Protein AF-A0A2D4M9D7-F1 (afdb_monomer)

Structure (mmCIF, N/CA/C/O backbone):
data_AF-A0A2D4M9D7-F1
#
_entry.id   AF-A0A2D4M9D7-F1
#
loop_
_atom_site.group_PDB
_atom_site.id
_atom_site.type_symbol
_atom_site.label_atom_id
_atom_site.label_alt_id
_atom_site.label_comp_id
_atom_site.label_asym_id
_atom_site.label_entity_id
_atom_site.label_seq_id
_atom_site.pdbx_PDB_ins_code
_atom_site.Cartn_x
_atom_site.Cartn_y
_atom_site.Cartn_z
_atom_site.occupancy
_atom_site.B_iso_or_equiv
_atom_site.auth_seq_id
_atom_site.auth_comp_id
_atom_site.auth_asym_id
_atom_site.auth_atom_id
_atom_site.pdbx_PDB_model_num
ATOM 1 N N . GLY A 1 1 ? -1.434 16.945 29.731 1.00 36.78 1 GLY A N 1
ATOM 2 C CA . GLY A 1 1 ? -0.431 17.843 29.135 1.00 36.78 1 GLY A CA 1
ATOM 3 C C . GLY A 1 1 ? -0.738 17.999 27.665 1.00 36.78 1 GLY A C 1
ATOM 4 O O . GLY A 1 1 ? -0.882 16.993 26.986 1.00 36.78 1 GLY A O 1
ATOM 5 N N . THR A 1 2 ? -0.908 19.232 27.202 1.00 48.12 2 THR A N 1
ATOM 6 C CA . THR A 1 2 ? -1.193 19.612 25.810 1.00 48.12 2 THR A CA 1
ATOM 7 C C . THR A 1 2 ? 0.084 19.560 24.967 1.00 48.12 2 THR A C 1
ATOM 9 O O . THR A 1 2 ? 0.636 20.590 24.594 1.00 48.12 2 THR A O 1
ATOM 12 N N . GLY A 1 3 ? 0.598 18.355 24.726 1.00 50.88 3 GLY A N 1
ATOM 13 C CA . GLY A 1 3 ? 1.617 18.118 23.703 1.00 50.88 3 GLY A CA 1
ATOM 14 C C . GLY A 1 3 ? 0.953 17.737 22.381 1.00 50.88 3 GLY A C 1
ATOM 15 O O . GLY A 1 3 ? -0.087 17.077 22.392 1.00 50.88 3 GLY A O 1
ATOM 16 N N . LEU A 1 4 ? 1.545 18.135 21.252 1.00 64.94 4 LEU A N 1
ATOM 17 C CA . LEU A 1 4 ? 1.171 17.603 19.939 1.00 64.94 4 LEU A CA 1
ATOM 18 C C . LEU A 1 4 ? 1.287 16.073 19.989 1.00 64.94 4 LEU A C 1
ATOM 20 O O . LEU A 1 4 ? 2.340 15.536 20.335 1.00 64.94 4 LEU A O 1
ATOM 24 N N . ALA A 1 5 ? 0.188 15.374 19.707 1.00 74.88 5 ALA A N 1
ATOM 25 C CA . ALA A 1 5 ? 0.172 13.919 19.714 1.00 74.88 5 ALA A CA 1
ATOM 26 C C . ALA A 1 5 ? 1.154 13.388 18.656 1.00 74.88 5 ALA A C 1
ATOM 28 O O . ALA A 1 5 ? 1.069 13.751 17.484 1.00 74.88 5 ALA A O 1
ATOM 29 N N . VAL A 1 6 ? 2.093 12.536 19.073 1.00 81.00 6 VAL A N 1
ATOM 30 C CA . VAL A 1 6 ? 3.033 11.874 18.160 1.00 81.00 6 VAL A CA 1
ATOM 31 C C . VAL A 1 6 ? 2.320 10.703 17.491 1.00 81.00 6 VAL A C 1
ATOM 33 O O . VAL A 1 6 ? 1.815 9.809 18.171 1.00 81.00 6 VAL A O 1
ATOM 36 N N . GLU A 1 7 ? 2.290 10.694 16.159 1.00 86.69 7 GLU A N 1
ATOM 37 C CA . GLU A 1 7 ? 1.795 9.556 15.385 1.00 86.69 7 GLU A CA 1
ATOM 38 C C . GLU A 1 7 ? 2.893 8.487 15.276 1.00 86.69 7 GLU A C 1
ATOM 40 O O . GLU A 1 7 ? 4.008 8.758 14.819 1.00 86.69 7 GLU A O 1
ATOM 45 N N . TRP A 1 8 ? 2.575 7.265 15.703 1.00 86.25 8 TRP A N 1
ATOM 46 C CA . TRP A 1 8 ? 3.504 6.137 15.749 1.00 86.25 8 TRP A CA 1
ATOM 47 C C . TRP A 1 8 ? 3.189 5.119 14.657 1.00 86.25 8 TRP A C 1
ATOM 49 O O . TRP A 1 8 ? 2.051 4.671 14.526 1.00 86.25 8 TRP A O 1
ATOM 59 N N . ILE A 1 9 ? 4.211 4.706 13.909 1.00 88.12 9 ILE A N 1
ATOM 60 C CA . ILE A 1 9 ? 4.095 3.726 12.824 1.00 88.12 9 ILE A CA 1
ATOM 61 C C . ILE A 1 9 ? 4.918 2.482 13.186 1.00 88.12 9 ILE A C 1
ATOM 63 O O . ILE A 1 9 ? 6.080 2.629 13.569 1.00 88.12 9 ILE A O 1
ATOM 67 N N . PRO A 1 10 ? 4.379 1.254 13.059 1.00 89.56 10 PRO A N 1
ATOM 68 C CA . PRO A 1 10 ? 5.155 0.035 13.283 1.00 89.56 10 PRO A CA 1
ATOM 69 C C . PRO A 1 10 ? 6.400 -0.024 12.388 1.00 89.56 10 PRO A C 1
ATOM 71 O O . PRO A 1 10 ? 6.313 0.191 11.178 1.00 89.56 10 PRO A O 1
ATOM 74 N N . LYS A 1 11 ? 7.560 -0.344 12.969 1.00 88.56 11 LYS A N 1
ATOM 75 C CA . LYS A 1 11 ? 8.838 -0.457 12.256 1.00 88.56 11 LYS A CA 1
ATOM 76 C C . LYS A 1 11 ? 9.277 -1.918 12.197 1.00 88.56 11 LYS A C 1
ATOM 78 O O . LYS A 1 11 ? 9.510 -2.524 13.237 1.00 88.56 11 LYS A O 1
ATOM 83 N N . PHE A 1 12 ? 9.465 -2.454 10.989 1.00 86.88 12 PHE A N 1
ATOM 84 C CA . PHE A 1 12 ? 10.048 -3.788 10.782 1.00 86.88 12 PHE A CA 1
ATOM 85 C C . PHE A 1 12 ? 11.377 -3.732 10.018 1.00 86.88 12 PHE A C 1
ATOM 87 O O . PHE A 1 12 ? 12.285 -4.511 10.310 1.00 86.88 12 PHE A O 1
ATOM 94 N N . ALA A 1 13 ? 11.526 -2.792 9.081 1.00 84.94 13 ALA A N 1
ATOM 95 C CA . ALA A 1 13 ? 12.790 -2.515 8.398 1.00 84.94 13 ALA A CA 1
ATOM 96 C C . ALA A 1 13 ? 13.936 -2.202 9.384 1.00 84.94 13 ALA A C 1
ATOM 98 O O . ALA A 1 13 ? 13.795 -1.356 10.279 1.00 84.94 13 ALA A O 1
ATOM 99 N N . GLY A 1 14 ? 15.070 -2.889 9.212 1.00 82.75 14 GLY A N 1
ATOM 100 C CA . GLY A 1 14 ? 16.234 -2.804 10.099 1.00 82.75 14 GLY A CA 1
ATOM 101 C C . GLY A 1 14 ? 16.078 -3.457 11.483 1.00 82.75 14 GLY A C 1
ATOM 102 O O . GLY A 1 14 ? 17.024 -3.421 12.266 1.00 82.75 14 GLY A O 1
ATOM 103 N N . VAL A 1 15 ? 14.928 -4.063 11.815 1.00 87.31 15 VAL A N 1
ATOM 104 C CA . VAL A 1 15 ? 14.733 -4.751 13.104 1.00 87.31 15 VAL A CA 1
ATOM 105 C C . VAL A 1 15 ? 15.336 -6.154 13.053 1.00 87.31 15 VAL A C 1
ATOM 107 O O . VAL A 1 15 ? 15.044 -6.952 12.154 1.00 87.31 15 VAL A O 1
ATOM 110 N N . SER A 1 16 ? 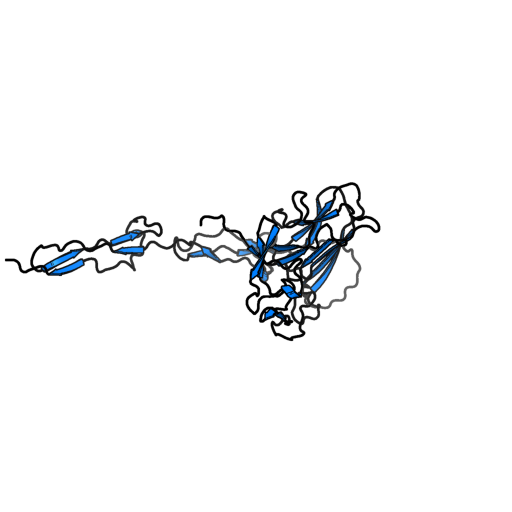16.174 -6.471 14.044 1.00 85.94 16 SER A N 1
ATOM 111 C CA . SER A 1 16 ? 16.824 -7.777 14.142 1.00 85.94 16 SER A CA 1
ATOM 112 C C . SER A 1 16 ? 15.776 -8.902 14.231 1.00 85.94 16 SER A C 1
ATOM 114 O O . SER A 1 16 ? 14.730 -8.719 14.858 1.00 85.94 16 SER A O 1
ATOM 116 N N . PRO A 1 17 ? 16.023 -10.100 13.665 1.00 85.19 17 PRO A N 1
ATOM 117 C CA . PRO A 1 17 ? 15.078 -11.216 13.750 1.00 85.19 17 PRO A CA 1
ATOM 118 C C . PRO A 1 17 ? 14.646 -11.585 15.177 1.00 85.19 17 PRO A C 1
ATOM 120 O O . PRO A 1 17 ? 13.510 -12.014 15.365 1.00 85.19 17 PRO A O 1
ATOM 123 N N . LYS A 1 18 ? 15.526 -11.392 16.170 1.00 86.62 18 LYS A N 1
ATOM 124 C CA . LYS A 1 18 ? 15.256 -11.677 17.589 1.00 86.62 18 LYS A CA 1
ATOM 125 C C . LYS A 1 18 ? 14.312 -10.654 18.227 1.00 86.62 18 LYS A C 1
ATOM 127 O O . LYS A 1 18 ? 13.632 -10.977 19.192 1.00 86.62 18 LYS A O 1
ATOM 132 N N . ASP A 1 19 ? 14.246 -9.447 17.671 1.00 92.00 19 ASP A N 1
ATOM 133 C CA . ASP A 1 19 ? 13.465 -8.327 18.204 1.00 92.00 19 ASP A CA 1
ATOM 134 C C . ASP A 1 19 ? 12.131 -8.113 17.476 1.00 92.00 19 ASP A C 1
ATOM 136 O O . ASP A 1 19 ? 11.371 -7.222 17.840 1.00 92.00 19 ASP A O 1
ATOM 140 N N . ARG A 1 20 ? 11.802 -8.938 16.472 1.00 90.94 20 ARG A N 1
ATOM 141 C CA . ARG A 1 20 ? 10.597 -8.784 15.627 1.00 90.94 20 ARG A CA 1
ATOM 142 C C . ARG A 1 20 ? 9.265 -8.829 16.369 1.00 90.94 20 ARG A C 1
ATOM 144 O O . ARG A 1 20 ? 8.261 -8.391 15.824 1.00 90.94 20 ARG A O 1
ATOM 151 N N . CYS A 1 21 ? 9.253 -9.376 17.580 1.00 95.25 21 CYS A N 1
ATOM 152 C CA . CYS A 1 21 ? 8.067 -9.437 18.425 1.00 95.25 21 CYS A CA 1
ATOM 153 C C . CYS A 1 21 ? 8.082 -8.421 19.568 1.00 95.25 21 CYS A C 1
ATOM 155 O O . CYS A 1 21 ? 7.230 -8.499 20.448 1.00 95.25 21 CYS A O 1
ATOM 157 N N . LYS A 1 22 ? 9.006 -7.454 19.545 1.00 95.31 22 LYS A N 1
ATOM 158 C CA . LYS A 1 22 ? 8.938 -6.229 20.350 1.00 95.31 22 LYS A CA 1
ATOM 159 C C . LYS A 1 22 ? 8.095 -5.185 19.618 1.00 95.31 22 LYS A C 1
ATOM 161 O O . LYS A 1 22 ? 8.037 -5.180 18.390 1.00 95.31 22 LYS A O 1
ATOM 166 N N . LEU A 1 23 ? 7.471 -4.270 20.357 1.00 93.81 23 LEU A N 1
ATOM 167 C CA . LEU A 1 23 ? 6.742 -3.156 19.749 1.00 93.81 23 LEU A CA 1
ATOM 168 C C . LEU A 1 23 ? 7.720 -2.025 19.417 1.00 93.81 23 LEU A C 1
ATOM 170 O O . LEU A 1 23 ? 7.930 -1.117 20.222 1.00 93.81 23 LEU A O 1
ATOM 174 N N . VAL A 1 24 ? 8.351 -2.115 18.246 1.00 93.00 24 VAL A N 1
ATOM 175 C CA . VAL A 1 24 ? 9.241 -1.073 17.722 1.00 93.00 24 VAL A CA 1
ATOM 176 C C . VAL A 1 24 ? 8.425 -0.115 16.860 1.00 93.00 24 VAL A C 1
ATOM 178 O O . VAL A 1 24 ? 7.864 -0.517 15.840 1.00 93.00 24 VAL A O 1
ATOM 181 N N . CYS A 1 25 ? 8.364 1.153 17.254 1.00 90.56 25 CYS A N 1
ATOM 182 C CA . CYS A 1 25 ? 7.579 2.171 16.563 1.00 90.56 25 CYS A CA 1
ATOM 183 C C . CYS A 1 25 ? 8.462 3.332 16.109 1.00 90.56 25 CYS A C 1
ATOM 185 O O . CYS A 1 25 ? 9.312 3.807 16.859 1.00 90.56 25 CYS A O 1
ATOM 187 N N . LEU A 1 26 ? 8.235 3.796 14.885 1.00 88.75 26 LEU A N 1
ATOM 188 C CA . LEU A 1 26 ? 8.805 5.006 14.306 1.00 88.75 26 LEU A CA 1
ATOM 189 C C . LEU A 1 26 ? 7.885 6.194 14.608 1.00 88.75 26 LEU A C 1
ATOM 191 O O . LEU A 1 26 ? 6.680 6.110 14.366 1.00 88.75 26 LEU A O 1
ATOM 195 N N . ALA A 1 27 ? 8.443 7.297 15.097 1.00 84.06 27 ALA A N 1
ATOM 196 C CA . ALA A 1 27 ? 7.732 8.564 15.209 1.00 84.06 27 ALA A CA 1
ATOM 197 C C . ALA A 1 27 ? 7.652 9.222 13.822 1.00 84.06 27 ALA A C 1
ATOM 199 O O . ALA A 1 27 ? 8.672 9.527 13.189 1.00 84.06 27 ALA A O 1
ATOM 200 N N . LYS A 1 28 ? 6.429 9.410 13.320 1.00 80.12 28 LYS A N 1
ATOM 201 C CA . LYS A 1 28 ? 6.187 9.973 11.988 1.00 80.12 28 LYS A CA 1
ATOM 202 C C . LYS A 1 28 ? 6.773 11.384 11.892 1.00 80.12 28 LYS A C 1
ATOM 204 O O . LYS A 1 28 ? 6.562 12.210 12.772 1.00 80.12 28 LYS A O 1
ATOM 209 N N . GLY A 1 29 ? 7.518 11.648 10.820 1.00 71.12 29 GLY A N 1
ATOM 210 C CA . GLY A 1 29 ? 8.104 12.962 10.537 1.00 71.12 29 GLY A CA 1
ATOM 211 C C . GLY A 1 29 ? 9.434 13.272 11.235 1.00 71.12 29 GLY A C 1
ATOM 212 O O . GLY A 1 29 ? 10.075 14.241 10.852 1.00 71.12 29 GLY A O 1
ATOM 213 N N . THR A 1 30 ? 9.891 12.465 12.202 1.00 75.00 30 THR A N 1
ATOM 214 C CA . THR A 1 30 ? 11.173 12.710 12.902 1.00 75.00 30 THR A CA 1
ATOM 215 C C . THR A 1 30 ? 12.241 11.655 12.621 1.00 75.00 30 THR A C 1
ATOM 217 O O . THR A 1 30 ? 13.423 11.902 12.834 1.00 75.00 30 THR A O 1
ATOM 220 N N . GLY A 1 31 ? 11.845 10.464 12.157 1.00 68.69 31 GLY A N 1
ATOM 221 C CA . GLY A 1 31 ? 12.769 9.364 11.860 1.00 68.69 31 GLY A CA 1
ATOM 222 C C . GLY A 1 31 ? 13.293 8.618 13.096 1.00 68.69 31 GLY A C 1
ATOM 223 O O . GLY A 1 31 ? 13.905 7.558 12.949 1.00 68.69 31 GLY A O 1
ATOM 224 N N . TYR A 1 32 ? 13.015 9.107 14.309 1.00 78.25 32 TYR A N 1
ATOM 225 C CA . TYR A 1 32 ? 13.347 8.405 15.548 1.00 78.25 32 TYR A CA 1
ATOM 226 C C . TYR A 1 32 ? 12.462 7.176 15.738 1.00 78.25 32 TYR A C 1
ATOM 228 O O . TYR A 1 32 ? 11.264 7.201 15.451 1.00 78.25 32 TYR A O 1
ATOM 236 N N . PHE A 1 33 ? 13.042 6.104 16.275 1.00 86.56 33 PHE A N 1
ATOM 237 C CA . PHE A 1 33 ? 12.301 4.908 16.654 1.00 86.56 33 PHE A CA 1
ATOM 238 C C . PHE A 1 33 ? 12.511 4.576 18.126 1.00 86.56 33 PHE A C 1
ATOM 240 O O . PHE A 1 33 ? 13.575 4.825 18.690 1.00 86.56 33 PHE A O 1
ATOM 247 N N . PHE A 1 34 ? 11.490 3.981 18.731 1.00 88.25 34 PHE A N 1
ATOM 248 C CA . PHE A 1 34 ? 11.482 3.587 20.131 1.00 88.25 34 PHE A CA 1
ATOM 249 C C . PHE A 1 34 ? 10.926 2.177 20.276 1.00 88.25 34 PHE A C 1
ATOM 251 O O . PHE A 1 34 ? 10.043 1.754 19.527 1.00 88.25 34 PHE A O 1
ATOM 258 N N . VAL A 1 35 ? 11.433 1.451 21.269 1.00 92.06 35 VAL A N 1
ATOM 259 C CA . VAL A 1 35 ? 10.827 0.198 21.720 1.00 92.06 35 VAL A CA 1
ATOM 260 C C . VAL A 1 35 ? 9.810 0.557 22.794 1.00 92.06 35 VAL A C 1
ATOM 262 O O . VAL A 1 35 ? 10.180 0.839 23.929 1.00 92.06 35 VAL A O 1
ATOM 265 N N . LEU A 1 36 ? 8.532 0.589 22.427 1.00 91.44 36 LEU A N 1
ATOM 266 C CA . LEU A 1 36 ? 7.458 1.000 23.334 1.00 91.44 36 LEU A CA 1
ATOM 267 C C . LEU A 1 36 ? 7.025 -0.128 24.273 1.00 91.44 36 LEU A C 1
ATOM 269 O O . LEU A 1 36 ? 6.557 0.136 25.375 1.00 91.44 36 LEU A O 1
ATOM 273 N N . GLN A 1 37 ? 7.158 -1.383 23.835 1.00 93.44 37 GLN A N 1
ATOM 274 C CA . GLN A 1 37 ? 6.848 -2.569 24.635 1.00 93.44 37 GLN A CA 1
ATOM 275 C C . GLN A 1 37 ? 7.843 -3.703 24.343 1.00 93.44 37 GLN A C 1
ATOM 277 O O . GLN A 1 37 ? 8.242 -3.889 23.187 1.00 93.44 37 GLN A O 1
ATOM 282 N N . PRO A 1 38 ? 8.202 -4.516 25.356 1.00 93.56 38 PRO A N 1
ATOM 283 C CA . PRO A 1 38 ? 9.105 -5.654 25.190 1.00 93.56 38 PRO A CA 1
ATOM 284 C C . PRO A 1 38 ? 8.462 -6.823 24.434 1.00 93.56 38 PRO A C 1
ATOM 286 O O . PRO A 1 38 ? 9.175 -7.708 23.971 1.00 93.56 38 PRO A O 1
ATOM 289 N N . LYS A 1 39 ? 7.130 -6.843 24.308 1.00 94.31 39 LYS A N 1
ATOM 290 C CA . LYS A 1 39 ? 6.393 -7.815 23.501 1.00 94.31 39 LYS A CA 1
ATOM 291 C C . LYS A 1 39 ? 5.135 -7.197 22.898 1.00 94.31 39 LYS A C 1
ATOM 293 O O . LYS A 1 39 ? 4.465 -6.401 23.552 1.00 94.31 39 LYS A O 1
ATOM 298 N N . VAL A 1 40 ? 4.818 -7.573 21.666 1.00 95.25 40 VAL A N 1
ATOM 299 C CA . VAL A 1 40 ? 3.509 -7.322 21.047 1.00 95.25 40 VAL A CA 1
ATOM 300 C C . VAL A 1 40 ? 2.482 -8.347 21.531 1.00 95.25 40 VAL A C 1
ATOM 302 O O . VAL A 1 40 ? 2.842 -9.364 22.125 1.00 95.25 40 VAL A O 1
ATOM 305 N N . VAL A 1 41 ? 1.200 -8.081 21.275 1.00 95.94 41 VAL A N 1
ATOM 306 C CA . VAL A 1 41 ? 0.122 -9.034 21.568 1.00 95.94 41 VAL A CA 1
ATOM 307 C C . VAL A 1 41 ? 0.260 -10.296 20.716 1.00 95.94 41 VAL A C 1
ATOM 309 O O . VAL A 1 41 ? 0.676 -10.232 19.552 1.00 95.94 41 VAL A O 1
ATOM 312 N N . ASP A 1 42 ? -0.100 -11.439 21.296 1.00 94.19 42 ASP A N 1
ATOM 313 C CA . ASP A 1 42 ? -0.022 -12.725 20.610 1.00 94.19 42 ASP A CA 1
ATOM 314 C C . ASP A 1 42 ? -0.910 -12.734 19.354 1.00 94.19 42 ASP A C 1
ATOM 316 O O . ASP A 1 42 ? -2.011 -12.181 19.334 1.00 94.19 42 ASP A O 1
ATOM 320 N N . GLY A 1 43 ? -0.401 -13.331 18.276 1.00 90.50 43 GLY A N 1
ATOM 321 C CA . GLY A 1 43 ? -1.036 -13.334 16.955 1.00 90.50 43 GLY A CA 1
ATOM 322 C C . GLY A 1 43 ? -0.620 -12.180 16.034 1.00 90.50 43 GLY A C 1
ATOM 323 O O . GLY A 1 43 ? -0.916 -12.230 14.840 1.00 90.50 43 GLY A O 1
ATOM 324 N N . THR A 1 44 ? 0.111 -11.174 16.529 1.00 92.50 44 THR A N 1
ATOM 325 C CA . THR A 1 44 ? 0.682 -10.109 15.679 1.00 92.50 44 THR A CA 1
ATOM 326 C C . THR A 1 44 ? 1.679 -10.699 14.678 1.00 92.50 44 THR A C 1
ATOM 328 O O . THR A 1 44 ? 2.515 -11.513 15.059 1.00 92.50 44 THR A O 1
ATOM 331 N N . LEU A 1 45 ? 1.638 -10.294 13.405 1.00 89.06 45 LEU A N 1
ATOM 332 C CA . LEU A 1 45 ? 2.608 -10.755 12.402 1.00 89.06 45 LEU A CA 1
ATOM 333 C C . LEU A 1 45 ? 4.024 -10.259 12.731 1.00 89.06 45 LEU A C 1
ATOM 335 O O . LEU A 1 45 ? 4.217 -9.085 13.035 1.00 89.06 45 LEU A O 1
ATOM 339 N N . CYS A 1 46 ? 5.031 -11.123 12.584 1.00 89.44 46 CYS A N 1
ATOM 340 C CA . CYS A 1 46 ? 6.426 -10.739 12.840 1.00 89.44 46 CYS A CA 1
ATOM 341 C C . CYS A 1 46 ? 7.008 -9.780 11.790 1.00 89.44 46 CYS A C 1
ATOM 343 O O . CYS A 1 46 ? 8.073 -9.202 11.991 1.00 89.44 46 CYS A O 1
ATOM 345 N N . SER A 1 47 ? 6.402 -9.735 10.605 1.00 84.12 47 SER A N 1
ATOM 346 C CA . SER A 1 47 ? 6.785 -8.864 9.498 1.00 84.12 47 SER A CA 1
ATOM 347 C C . SER A 1 47 ? 5.601 -8.744 8.532 1.00 84.12 47 SER A C 1
ATOM 349 O O . SER A 1 47 ? 4.877 -9.730 8.376 1.00 84.12 47 SER A O 1
ATOM 351 N N . PRO A 1 48 ? 5.416 -7.608 7.837 1.00 80.38 48 PRO A N 1
ATOM 352 C CA . PRO A 1 48 ? 4.317 -7.395 6.892 1.00 80.38 48 PRO A CA 1
ATOM 353 C C . PRO A 1 48 ? 4.227 -8.415 5.748 1.00 80.38 48 PRO A C 1
ATOM 355 O O . PRO A 1 48 ? 3.161 -8.622 5.177 1.00 80.38 48 PRO A O 1
ATOM 358 N N . ASP A 1 49 ? 5.352 -9.033 5.396 1.00 75.06 49 ASP A N 1
ATOM 359 C CA . ASP A 1 49 ? 5.509 -10.009 4.316 1.00 75.06 49 ASP A CA 1
ATOM 360 C C . ASP A 1 49 ? 5.620 -11.462 4.801 1.00 75.06 49 ASP A C 1
ATOM 362 O O . ASP A 1 49 ? 5.772 -12.376 3.989 1.00 75.06 49 ASP A O 1
ATOM 366 N N . SER A 1 50 ? 5.550 -11.696 6.112 1.00 81.88 50 SER A N 1
ATOM 367 C CA . SER A 1 50 ? 5.638 -13.032 6.698 1.00 81.88 50 SER A CA 1
ATOM 368 C C . SER A 1 50 ? 4.273 -13.515 7.167 1.00 81.88 50 SER A C 1
ATOM 370 O O . SER A 1 50 ? 3.445 -12.737 7.624 1.00 81.88 50 SER A O 1
ATOM 372 N N . THR A 1 51 ? 4.062 -14.826 7.114 1.00 85.31 51 THR A N 1
ATOM 373 C CA . THR A 1 51 ? 2.933 -15.495 7.771 1.00 85.31 51 THR A CA 1
ATOM 374 C C . THR A 1 51 ? 3.235 -15.845 9.226 1.00 85.31 51 THR A C 1
ATOM 376 O O . THR A 1 51 ? 2.334 -16.252 9.949 1.00 85.31 51 THR A O 1
ATOM 379 N N . SER A 1 52 ? 4.489 -15.706 9.667 1.00 88.31 52 SER A N 1
ATOM 380 C CA . SER A 1 52 ? 4.881 -15.938 11.058 1.00 88.31 52 SER A CA 1
ATOM 381 C C . SER A 1 52 ? 4.220 -14.942 12.005 1.00 88.31 52 SER A C 1
ATOM 383 O O . SER A 1 52 ? 4.127 -13.751 11.695 1.00 88.31 52 SER A O 1
ATOM 385 N N . ILE A 1 53 ? 3.850 -15.426 13.185 1.00 93.00 53 ILE A N 1
ATOM 386 C CA . ILE A 1 53 ? 3.170 -14.659 14.228 1.00 93.00 53 ILE A CA 1
ATOM 387 C C . ILE A 1 53 ? 3.978 -14.645 15.521 1.00 93.00 53 ILE A C 1
ATOM 389 O O . ILE A 1 53 ? 4.754 -15.557 15.803 1.00 93.00 53 ILE A O 1
ATOM 393 N N . CYS A 1 54 ? 3.77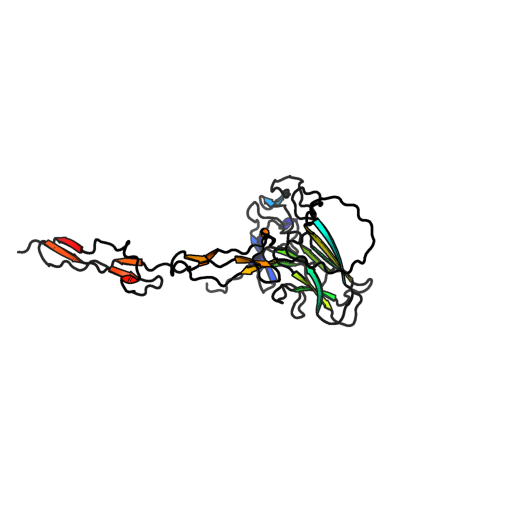4 -13.612 16.319 1.00 94.06 54 CYS A N 1
ATOM 394 C CA . CYS A 1 54 ? 4.340 -13.483 17.644 1.00 94.06 54 CYS A CA 1
ATOM 395 C C . CYS A 1 54 ? 3.511 -14.272 18.655 1.00 94.06 54 CYS A C 1
ATOM 397 O O . CYS A 1 54 ? 2.293 -14.121 18.705 1.00 94.06 54 CYS A O 1
ATOM 399 N N . VAL A 1 55 ? 4.180 -15.105 19.448 1.00 94.94 55 VAL A N 1
ATOM 400 C CA . VAL A 1 55 ? 3.606 -15.847 20.575 1.00 94.94 55 VAL A CA 1
ATOM 401 C C . VAL A 1 55 ? 4.579 -15.716 21.737 1.00 94.94 55 VAL A C 1
ATOM 403 O O . VAL A 1 55 ? 5.747 -16.083 21.609 1.00 94.94 55 VAL A O 1
ATOM 406 N N . GLN A 1 56 ? 4.133 -15.127 22.845 1.00 93.50 56 GLN A N 1
ATOM 407 C CA . GLN A 1 56 ? 4.956 -14.875 24.033 1.00 93.50 56 GLN A CA 1
ATOM 408 C C . GLN A 1 56 ? 6.271 -14.129 23.727 1.00 93.50 56 GLN A C 1
ATOM 410 O O . GLN A 1 56 ? 7.314 -14.391 24.322 1.00 93.50 56 GLN A O 1
ATOM 415 N N . GLY A 1 57 ? 6.235 -13.183 22.783 1.00 91.81 57 GLY A N 1
ATOM 416 C CA . GLY A 1 57 ? 7.417 -12.410 22.379 1.00 91.81 57 GLY A CA 1
ATOM 417 C C . GLY A 1 57 ? 8.401 -13.163 21.475 1.00 91.81 57 GLY A C 1
ATOM 418 O O . GLY A 1 57 ? 9.453 -12.619 21.146 1.00 91.81 57 GLY A O 1
ATOM 419 N N . GLN A 1 58 ? 8.069 -14.377 21.029 1.00 92.50 58 GLN A N 1
ATOM 420 C CA . GLN A 1 58 ? 8.849 -15.134 20.052 1.00 92.50 58 GLN A CA 1
ATOM 421 C C . GLN A 1 58 ? 8.140 -15.188 18.703 1.00 92.50 58 GLN A C 1
ATOM 423 O O . GLN A 1 58 ? 6.924 -15.347 18.627 1.00 92.50 58 GLN A O 1
ATOM 428 N N . CYS A 1 59 ? 8.909 -15.081 17.620 1.00 91.00 59 CYS A N 1
ATOM 429 C CA . CYS A 1 59 ? 8.368 -15.193 16.274 1.00 91.00 59 CYS A CA 1
ATOM 430 C C . CYS A 1 59 ? 8.247 -16.665 15.863 1.00 91.00 59 CYS A C 1
ATOM 432 O O . CYS A 1 59 ? 9.245 -17.314 15.544 1.00 91.00 59 CYS A O 1
ATOM 434 N N . ILE A 1 60 ? 7.020 -17.175 15.829 1.00 92.00 60 ILE A N 1
ATOM 435 C CA . ILE A 1 60 ? 6.706 -18.560 15.492 1.00 92.00 60 ILE A CA 1
ATOM 436 C C . ILE A 1 60 ? 6.216 -18.653 14.047 1.00 92.00 60 ILE A C 1
ATOM 438 O O . ILE A 1 60 ? 5.407 -17.855 13.572 1.00 92.00 60 ILE A O 1
ATOM 442 N N . LYS A 1 61 ? 6.709 -19.657 13.319 1.00 87.94 61 LYS A N 1
ATOM 443 C CA . LYS A 1 61 ? 6.307 -19.913 11.935 1.00 87.94 61 LYS A CA 1
ATOM 444 C C . LYS A 1 61 ? 4.863 -20.420 11.877 1.00 87.94 61 LYS A C 1
ATOM 446 O O . LYS A 1 61 ? 4.544 -21.462 12.448 1.00 87.94 61 LYS A O 1
ATOM 451 N N . ALA A 1 62 ? 4.030 -19.730 11.108 1.00 89.00 62 ALA A N 1
ATOM 452 C CA . ALA A 1 62 ? 2.698 -20.187 10.736 1.00 89.00 62 ALA A CA 1
ATOM 453 C C . ALA A 1 62 ? 2.564 -20.234 9.211 1.00 89.00 62 ALA A C 1
ATOM 455 O O . ALA A 1 62 ? 3.267 -19.516 8.491 1.00 89.00 62 ALA A O 1
ATOM 456 N N . GLY A 1 63 ? 1.700 -21.117 8.720 1.00 83.75 63 GLY A N 1
ATOM 457 C CA . GLY A 1 63 ? 1.380 -21.214 7.301 1.00 83.75 63 GLY A CA 1
ATOM 458 C C . GLY A 1 63 ? 0.469 -20.076 6.839 1.00 83.75 63 GLY A C 1
ATOM 459 O O . GLY A 1 63 ? -0.117 -19.342 7.635 1.00 83.75 63 GLY A O 1
ATOM 460 N N . CYS A 1 64 ? 0.313 -19.935 5.525 1.00 84.69 64 CYS A N 1
ATOM 461 C CA . CYS A 1 64 ? -0.627 -18.972 4.932 1.00 84.69 64 CYS A CA 1
ATOM 462 C C . CYS A 1 64 ? -2.106 -19.265 5.251 1.00 84.69 64 CYS A C 1
ATOM 464 O O . CYS A 1 64 ? -2.961 -18.399 5.078 1.00 84.69 64 CYS A O 1
ATOM 466 N N . ASP A 1 65 ? -2.394 -20.472 5.734 1.00 88.06 65 ASP A N 1
ATOM 467 C CA . ASP A 1 65 ? -3.683 -20.944 6.241 1.00 88.06 65 ASP A CA 1
ATOM 468 C C . ASP A 1 65 ? -3.933 -20.542 7.704 1.00 88.06 65 ASP A C 1
ATOM 470 O O . ASP A 1 65 ? -4.959 -20.910 8.269 1.00 88.06 65 ASP A O 1
ATOM 474 N N . ARG A 1 66 ? -3.023 -19.754 8.297 1.00 86.38 66 ARG A N 1
ATOM 475 C CA . ARG A 1 66 ? -3.069 -19.260 9.684 1.00 86.38 66 ARG A CA 1
ATOM 476 C C . ARG A 1 66 ? -2.917 -20.356 10.742 1.00 86.38 66 ARG A C 1
ATOM 478 O O . ARG A 1 66 ? -3.306 -20.158 11.888 1.00 86.38 66 ARG A O 1
ATOM 485 N N . VAL A 1 67 ? -2.307 -21.484 10.379 1.00 87.00 67 VAL A N 1
ATOM 486 C CA . VAL A 1 67 ? -2.032 -22.591 11.303 1.00 87.00 67 VAL A CA 1
ATOM 487 C C . VAL A 1 67 ? -0.556 -22.583 11.713 1.00 87.00 67 VAL A C 1
ATOM 489 O O . VAL A 1 67 ? 0.340 -22.582 10.862 1.00 87.00 67 VAL A O 1
ATOM 492 N N . ILE A 1 68 ? -0.283 -22.578 13.023 1.00 87.12 68 ILE A N 1
ATOM 493 C CA . ILE A 1 68 ? 1.080 -22.669 13.576 1.00 87.12 68 ILE A CA 1
ATOM 494 C C . ILE A 1 68 ? 1.699 -24.014 13.183 1.00 87.12 68 ILE A C 1
ATOM 496 O O . ILE A 1 68 ? 1.056 -25.054 13.283 1.00 87.12 68 ILE A O 1
ATOM 500 N N . GLY A 1 69 ? 2.943 -23.998 12.702 1.00 83.56 69 GLY A N 1
ATOM 501 C CA . GLY A 1 69 ? 3.632 -25.206 12.233 1.00 83.56 69 GLY A CA 1
ATOM 502 C C . GLY A 1 69 ? 3.218 -25.682 10.835 1.00 83.56 69 GLY A C 1
ATOM 503 O O . GLY A 1 69 ? 3.911 -26.521 10.260 1.00 83.56 69 GLY A O 1
ATOM 504 N N . SER A 1 70 ? 2.165 -25.111 10.234 1.00 86.75 70 SER A N 1
ATOM 505 C CA . SER A 1 70 ? 1.806 -25.409 8.844 1.00 86.75 70 SER A CA 1
ATOM 506 C C . SER A 1 70 ? 2.924 -24.997 7.887 1.00 86.75 70 SER A C 1
ATOM 508 O O . SER A 1 70 ? 3.548 -23.936 7.999 1.00 86.75 70 SER A O 1
ATOM 510 N N . SER A 1 71 ? 3.194 -25.867 6.917 1.00 88.69 71 SER A N 1
ATOM 511 C CA . SER A 1 71 ? 4.200 -25.653 5.880 1.00 88.69 71 SER A CA 1
ATOM 512 C C . SER A 1 71 ? 3.640 -24.952 4.639 1.00 88.69 71 SER A C 1
ATOM 514 O O . SER A 1 71 ? 4.422 -24.622 3.740 1.00 88.69 71 SER A O 1
ATOM 516 N N . LYS A 1 72 ? 2.323 -24.686 4.581 1.00 86.94 72 LYS A N 1
ATOM 517 C CA . LYS A 1 72 ? 1.682 -24.024 3.437 1.00 86.94 72 LYS A CA 1
ATOM 518 C C . LYS A 1 72 ? 2.186 -22.590 3.279 1.00 86.94 72 LYS A C 1
ATOM 520 O O . LYS A 1 72 ? 2.230 -21.816 4.234 1.00 86.94 72 LYS A O 1
ATOM 525 N N . LYS A 1 73 ? 2.528 -22.219 2.045 1.00 84.00 73 LYS A N 1
ATOM 526 C CA . LYS A 1 73 ? 3.004 -20.879 1.673 1.00 84.00 73 LYS A CA 1
ATOM 527 C C . LYS A 1 73 ? 2.120 -20.281 0.589 1.00 84.00 73 LYS A C 1
ATOM 529 O O . LYS A 1 73 ? 1.465 -21.012 -0.153 1.00 84.00 73 LYS A O 1
ATOM 534 N N . PHE A 1 74 ? 2.127 -18.956 0.494 1.00 84.94 74 PHE A N 1
ATOM 535 C CA . PHE A 1 74 ? 1.594 -18.283 -0.681 1.00 84.94 74 PHE A CA 1
ATOM 536 C C . PHE A 1 74 ? 2.463 -18.608 -1.897 1.00 84.94 74 PHE A C 1
ATOM 538 O O . PHE A 1 74 ? 3.694 -18.602 -1.811 1.00 84.94 74 PHE A O 1
ATOM 545 N N . ASP A 1 75 ? 1.821 -18.904 -3.020 1.00 88.19 75 ASP A N 1
ATOM 546 C CA . ASP A 1 75 ? 2.500 -19.006 -4.303 1.00 88.19 75 ASP A CA 1
ATOM 547 C C . ASP A 1 75 ? 2.806 -17.615 -4.887 1.00 88.19 75 ASP A C 1
ATOM 549 O O . ASP A 1 75 ? 2.461 -16.572 -4.327 1.00 88.19 75 ASP A O 1
ATOM 553 N N . LYS A 1 76 ? 3.446 -17.583 -6.060 1.00 86.12 76 LYS A N 1
ATOM 554 C CA . LYS A 1 76 ? 3.780 -16.334 -6.769 1.00 86.12 76 LYS A CA 1
ATOM 555 C C . LYS A 1 76 ? 2.552 -15.497 -7.180 1.00 86.12 76 LYS A C 1
ATOM 557 O O . LYS A 1 76 ? 2.712 -14.323 -7.506 1.00 86.12 76 LYS A O 1
ATOM 562 N N . CYS A 1 77 ? 1.357 -16.089 -7.158 1.00 86.12 77 CYS A N 1
ATOM 563 C CA . CYS A 1 77 ? 0.073 -15.464 -7.471 1.00 86.12 77 CYS A CA 1
ATOM 564 C C . CYS A 1 77 ? -0.659 -14.948 -6.222 1.0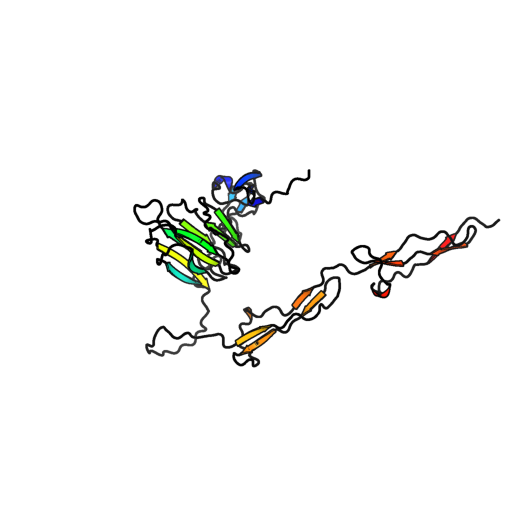0 86.12 77 CYS A C 1
ATOM 566 O O . CYS A 1 77 ? -1.771 -14.438 -6.338 1.00 86.12 77 CYS A O 1
ATOM 568 N N . GLY A 1 78 ? -0.073 -15.109 -5.030 1.00 85.50 78 GLY A N 1
ATOM 569 C CA . GLY A 1 78 ? -0.701 -14.733 -3.766 1.00 85.50 78 GLY A CA 1
ATOM 570 C C . GLY A 1 78 ? -1.759 -15.725 -3.273 1.00 85.50 78 GLY A C 1
ATOM 571 O O . GLY A 1 78 ? -2.560 -15.364 -2.413 1.00 85.50 78 GLY A O 1
ATOM 572 N N . ILE A 1 79 ? -1.783 -16.965 -3.780 1.00 88.81 79 ILE A N 1
ATOM 573 C CA . ILE A 1 79 ? -2.739 -18.003 -3.360 1.00 88.81 79 ILE A CA 1
ATOM 574 C C . ILE A 1 79 ? -2.080 -18.944 -2.351 1.00 88.81 79 ILE A C 1
ATOM 576 O O . ILE A 1 79 ? -1.000 -19.485 -2.593 1.00 88.81 79 ILE A O 1
ATOM 580 N N . CYS A 1 80 ? -2.732 -19.156 -1.207 1.00 87.88 80 CYS A N 1
ATOM 581 C CA . CYS A 1 80 ? -2.234 -20.055 -0.171 1.00 87.88 80 CYS A CA 1
ATOM 582 C C . CYS A 1 80 ? -2.285 -21.520 -0.627 1.00 87.88 80 CYS A C 1
ATOM 584 O O . CYS A 1 80 ? -3.349 -22.016 -0.984 1.00 87.88 80 CYS A O 1
ATOM 586 N N . GLY A 1 81 ? -1.140 -22.211 -0.620 1.00 87.31 81 GLY A N 1
ATOM 587 C CA . GLY A 1 81 ? -1.036 -23.583 -1.131 1.00 87.31 81 GLY A CA 1
ATOM 588 C C . GLY A 1 81 ? -1.223 -23.689 -2.648 1.00 87.31 81 GLY A C 1
ATOM 589 O O . GLY A 1 81 ? -1.453 -24.783 -3.157 1.00 87.31 81 GLY A O 1
ATOM 590 N N . GLY A 1 82 ? -1.153 -22.566 -3.367 1.00 87.25 82 GLY A N 1
ATOM 591 C CA . GLY A 1 82 ? -1.265 -22.546 -4.817 1.00 87.25 82 GLY A CA 1
ATOM 592 C C . GLY A 1 82 ? -0.032 -23.129 -5.513 1.00 87.25 82 GLY A C 1
ATOM 593 O O . GLY A 1 82 ? 1.052 -23.252 -4.943 1.00 87.25 82 GLY A O 1
ATOM 594 N N . ASN A 1 83 ? -0.198 -23.480 -6.785 1.00 86.56 83 ASN A N 1
ATOM 595 C CA . ASN A 1 83 ? 0.861 -24.028 -7.637 1.00 86.56 83 ASN A CA 1
ATOM 596 C C . ASN A 1 83 ? 1.444 -22.985 -8.614 1.00 86.56 83 ASN A C 1
ATOM 598 O O . ASN A 1 83 ? 2.249 -23.315 -9.485 1.00 86.56 83 ASN A O 1
ATOM 602 N N . GLY A 1 84 ? 1.029 -21.718 -8.518 1.00 84.75 84 GLY A N 1
ATOM 603 C CA . GLY A 1 84 ? 1.478 -20.642 -9.396 1.00 84.75 84 GLY A CA 1
ATOM 604 C C . GLY A 1 84 ? 0.903 -20.691 -10.817 1.00 84.75 84 GLY A C 1
ATOM 605 O O . GLY A 1 84 ? 1.452 -20.045 -11.713 1.00 84.75 84 GLY A O 1
ATOM 606 N N . SER A 1 85 ? -0.150 -21.473 -11.064 1.00 85.75 85 SER A N 1
ATOM 607 C CA . SER A 1 85 ? -0.751 -21.610 -12.399 1.00 85.75 85 SER A CA 1
ATOM 608 C C . SER A 1 85 ? -1.754 -20.504 -12.740 1.00 85.75 85 SER A C 1
ATOM 610 O O . SER A 1 85 ? -1.954 -20.228 -13.924 1.00 85.75 85 SER A O 1
ATOM 612 N N . THR A 1 86 ? -2.327 -19.840 -11.732 1.00 85.94 86 THR A N 1
ATOM 613 C CA . THR A 1 86 ? -3.419 -18.855 -11.853 1.00 85.94 86 THR A CA 1
ATOM 614 C C . THR A 1 86 ? -2.961 -17.462 -12.276 1.00 85.94 86 THR A C 1
ATOM 616 O O . THR A 1 86 ? -3.791 -16.595 -12.542 1.00 85.94 86 THR A O 1
ATOM 619 N N . CYS A 1 87 ? -1.652 -17.227 -12.363 1.00 87.38 87 CYS A N 1
ATOM 620 C CA . CYS A 1 87 ? -1.070 -15.956 -12.767 1.00 87.38 87 CYS A CA 1
ATOM 621 C C . CYS A 1 87 ? 0.045 -16.138 -13.804 1.00 87.38 87 CYS A C 1
ATOM 623 O O . CYS A 1 87 ? 0.695 -17.184 -13.892 1.00 87.38 87 CYS A O 1
ATOM 625 N N . LYS A 1 88 ? 0.264 -15.103 -14.615 1.00 88.56 88 LYS A N 1
ATOM 626 C CA . LYS A 1 88 ? 1.389 -14.968 -15.540 1.00 88.56 88 LYS A CA 1
ATOM 627 C C . LYS A 1 88 ? 2.429 -14.023 -14.951 1.00 88.56 88 LYS A C 1
ATOM 629 O O . LYS A 1 88 ? 2.082 -13.043 -14.295 1.00 88.56 88 LYS A O 1
ATOM 634 N N . LYS A 1 89 ? 3.704 -14.321 -15.197 1.00 87.62 89 LYS A N 1
ATOM 635 C CA . LYS A 1 89 ? 4.804 -13.414 -14.871 1.00 87.62 89 LYS A CA 1
ATOM 636 C C . LYS A 1 89 ? 4.825 -12.283 -15.895 1.00 87.62 89 LYS A C 1
ATOM 638 O O . LYS A 1 89 ? 4.783 -12.553 -17.091 1.00 87.62 89 LYS A O 1
ATOM 643 N N . VAL A 1 90 ? 4.937 -11.053 -15.422 1.00 89.94 90 VAL A N 1
ATOM 644 C CA . VAL A 1 90 ? 5.266 -9.881 -16.230 1.00 89.94 90 VAL A CA 1
ATOM 645 C C . VAL A 1 90 ? 6.656 -9.420 -15.818 1.00 89.94 90 VAL A C 1
ATOM 647 O O . VAL A 1 90 ? 6.996 -9.413 -14.634 1.00 89.94 90 VAL A O 1
ATOM 650 N N . SER A 1 91 ? 7.495 -9.099 -16.793 1.00 89.94 91 SER A N 1
ATOM 651 C CA . SER A 1 91 ? 8.853 -8.635 -16.541 1.00 89.94 91 SER A CA 1
ATOM 652 C C . SER A 1 91 ? 9.320 -7.706 -17.638 1.00 89.94 91 SER A C 1
ATOM 654 O O . SER A 1 91 ? 8.989 -7.929 -18.799 1.00 89.94 91 SER A O 1
ATOM 656 N N . GLY A 1 92 ? 10.157 -6.746 -17.275 1.00 84.75 92 GLY A N 1
ATOM 657 C CA . GLY A 1 92 ? 10.790 -5.851 -18.227 1.00 84.75 92 GLY A CA 1
ATOM 658 C C . GLY A 1 92 ? 12.107 -5.304 -17.705 1.00 84.75 92 GLY A C 1
ATOM 659 O O . GLY A 1 92 ? 12.546 -5.602 -16.586 1.00 84.75 92 GLY A O 1
ATOM 660 N N . MET A 1 93 ? 12.756 -4.526 -18.561 1.00 83.50 93 MET A N 1
ATOM 661 C CA . MET A 1 93 ? 14.006 -3.851 -18.259 1.00 83.50 93 MET A CA 1
ATOM 662 C C . MET A 1 93 ? 13.945 -2.430 -18.801 1.00 83.50 93 MET A C 1
ATOM 664 O O . MET A 1 93 ? 13.529 -2.223 -19.936 1.00 83.50 93 MET A O 1
ATOM 668 N N . PHE A 1 94 ? 14.378 -1.479 -17.987 1.00 82.88 94 PHE A N 1
ATOM 669 C CA . PHE A 1 94 ? 14.491 -0.075 -18.340 1.00 82.88 94 PHE A CA 1
ATOM 670 C C . PHE A 1 94 ? 15.964 0.337 -18.317 1.00 82.88 94 PHE A C 1
ATOM 672 O O . PHE A 1 94 ? 16.714 -0.057 -17.417 1.00 82.88 94 PHE A O 1
ATOM 679 N N . SER A 1 95 ? 16.373 1.086 -19.339 1.00 77.62 95 SER A N 1
ATOM 680 C CA . SER A 1 95 ? 17.762 1.511 -19.547 1.00 77.62 95 SER A CA 1
ATOM 681 C C . SER A 1 95 ? 17.899 2.880 -20.216 1.00 77.62 95 SER A C 1
ATOM 683 O O . SER A 1 95 ? 19.012 3.254 -20.567 1.00 77.62 95 SER A O 1
ATOM 685 N N . ASN A 1 96 ? 16.800 3.599 -20.465 1.00 66.62 96 ASN A N 1
ATOM 686 C CA . ASN A 1 96 ? 16.856 4.920 -21.089 1.00 66.62 96 ASN A CA 1
ATOM 687 C C . ASN A 1 96 ? 16.890 5.979 -19.996 1.00 66.62 96 ASN A C 1
ATOM 689 O O . ASN A 1 96 ? 15.870 6.286 -19.393 1.00 66.62 96 ASN A O 1
ATOM 693 N N . VAL A 1 97 ? 18.077 6.487 -19.712 1.00 64.12 97 VAL A N 1
ATOM 694 C CA . VAL A 1 97 ? 18.305 7.301 -18.531 1.00 64.12 97 VAL A CA 1
ATOM 695 C C . VAL A 1 97 ? 18.694 8.700 -19.000 1.00 64.12 97 VAL A C 1
ATOM 697 O O . VAL A 1 97 ? 19.788 8.889 -19.522 1.00 64.12 97 VAL A O 1
ATOM 700 N N . ARG A 1 98 ? 17.777 9.664 -18.882 1.00 75.38 98 ARG A N 1
ATOM 701 C CA . ARG A 1 98 ? 18.078 11.099 -19.005 1.00 75.38 98 ARG A CA 1
ATOM 702 C C . ARG A 1 98 ? 18.036 11.716 -17.598 1.00 75.38 98 ARG A C 1
ATOM 704 O O . ARG A 1 98 ? 17.509 11.075 -16.688 1.00 75.38 98 ARG A O 1
ATOM 711 N N . PRO A 1 99 ? 18.614 12.909 -17.381 1.00 82.94 99 PRO A N 1
ATOM 712 C CA . PRO A 1 99 ? 18.495 13.590 -16.097 1.00 82.94 99 PRO A CA 1
ATOM 713 C C . PRO A 1 99 ? 17.028 13.855 -15.732 1.00 82.94 99 PRO A C 1
ATOM 715 O O . PRO A 1 99 ? 16.252 14.310 -16.575 1.00 82.94 99 PRO A O 1
ATOM 718 N N . GLY A 1 100 ? 16.671 13.603 -14.472 1.00 86.25 100 GLY A N 1
ATOM 719 C CA . GLY A 1 100 ? 15.314 13.777 -13.950 1.00 86.25 100 GLY A CA 1
ATOM 720 C C . GLY A 1 100 ? 14.567 12.467 -13.688 1.00 86.25 100 GLY A C 1
ATOM 721 O O . GLY A 1 100 ? 15.160 11.386 -13.627 1.00 86.25 100 GLY A O 1
ATOM 722 N N . TYR A 1 101 ? 13.258 12.594 -13.465 1.00 87.50 101 TYR A N 1
ATOM 723 C CA . TYR A 1 101 ? 12.356 11.479 -13.185 1.00 87.50 101 TYR A CA 1
ATOM 724 C C . TYR A 1 101 ? 11.837 10.843 -14.475 1.00 87.50 101 TYR A C 1
ATOM 726 O O . TYR A 1 101 ? 11.340 11.533 -15.366 1.00 87.50 101 TYR A O 1
ATOM 734 N N . HIS A 1 102 ? 11.890 9.514 -14.546 1.00 85.75 102 HIS A N 1
ATOM 735 C CA . HIS A 1 102 ? 11.384 8.747 -15.682 1.00 85.75 102 HIS A CA 1
ATOM 736 C C . HIS A 1 102 ? 10.570 7.535 -15.248 1.00 85.75 102 HIS A C 1
ATOM 738 O O . HIS A 1 102 ? 10.980 6.786 -14.361 1.00 85.75 102 HIS A O 1
ATOM 744 N N . ASP A 1 103 ? 9.451 7.307 -15.933 1.00 88.44 103 ASP A N 1
ATOM 745 C CA . ASP A 1 103 ? 8.588 6.146 -15.725 1.00 88.44 103 ASP A CA 1
ATOM 746 C C . ASP A 1 103 ? 9.279 4.863 -16.202 1.00 88.44 103 ASP A C 1
ATOM 748 O O . ASP A 1 103 ? 9.597 4.691 -17.379 1.00 88.44 103 ASP A O 1
ATOM 752 N N . VAL A 1 104 ? 9.491 3.936 -15.267 1.00 89.62 104 VAL A N 1
ATOM 753 C CA . VAL A 1 104 ? 10.050 2.602 -15.521 1.00 89.62 104 VAL A CA 1
ATOM 754 C C . VAL A 1 104 ? 8.938 1.624 -15.884 1.00 89.62 104 VAL A C 1
ATOM 756 O O . VAL A 1 104 ? 9.061 0.864 -16.845 1.00 89.62 104 VAL A O 1
ATOM 759 N N . ALA A 1 105 ? 7.878 1.596 -15.073 1.00 88.81 105 ALA A N 1
ATOM 760 C CA . ALA A 1 105 ? 6.717 0.737 -15.272 1.00 88.81 105 ALA A CA 1
ATOM 761 C C . ALA A 1 105 ? 5.544 1.181 -14.396 1.00 88.81 105 ALA A C 1
ATOM 763 O O . ALA A 1 105 ? 5.726 1.492 -13.219 1.00 88.81 105 ALA A O 1
ATOM 764 N N . VAL A 1 106 ? 4.331 1.079 -14.935 1.00 92.38 106 VAL A N 1
ATOM 765 C CA . VAL A 1 106 ? 3.106 1.100 -14.132 1.00 92.38 106 VAL A CA 1
ATOM 766 C C . VAL A 1 106 ? 2.800 -0.329 -13.692 1.00 92.38 106 VAL A C 1
ATOM 768 O O . VAL A 1 106 ? 2.620 -1.226 -14.519 1.00 92.38 106 VAL A O 1
ATOM 771 N N . ILE A 1 107 ? 2.767 -0.557 -12.382 1.00 91.06 107 ILE A N 1
ATOM 772 C CA . ILE A 1 107 ? 2.378 -1.832 -11.787 1.00 91.06 107 ILE A CA 1
ATOM 773 C C . ILE A 1 107 ? 0.895 -1.746 -11.418 1.00 91.06 107 ILE A C 1
ATOM 775 O O . ILE A 1 107 ? 0.536 -0.969 -10.534 1.00 91.06 107 ILE A O 1
ATOM 779 N N . PRO A 1 108 ? 0.018 -2.517 -12.079 1.00 92.44 108 PRO A N 1
ATOM 780 C CA . PRO A 1 108 ? -1.423 -2.388 -11.905 1.00 92.44 108 PRO A CA 1
ATOM 781 C C . PRO A 1 108 ? -1.910 -2.947 -10.561 1.00 92.44 108 PRO A C 1
ATOM 783 O O . PRO A 1 108 ? -1.263 -3.789 -9.931 1.00 92.44 108 PRO A O 1
ATOM 786 N N . ALA A 1 109 ? -3.114 -2.530 -10.162 1.00 92.94 109 ALA A N 1
ATOM 787 C CA . ALA A 1 109 ? -3.831 -3.145 -9.052 1.00 92.94 109 ALA A CA 1
ATOM 788 C C . ALA A 1 109 ? -3.993 -4.664 -9.271 1.00 92.94 109 ALA A C 1
ATOM 790 O O . ALA A 1 109 ? -4.153 -5.151 -10.392 1.00 92.94 109 ALA A O 1
ATOM 791 N N . GLY A 1 110 ? -3.929 -5.430 -8.186 1.00 90.44 110 GLY A N 1
ATOM 792 C CA . GLY A 1 110 ? -3.966 -6.891 -8.197 1.00 90.44 110 GLY A CA 1
ATOM 793 C C . GLY A 1 110 ? -2.627 -7.568 -8.504 1.00 90.44 110 GLY A C 1
ATOM 794 O O . GLY A 1 110 ? -2.537 -8.785 -8.335 1.00 90.44 110 GLY A O 1
ATOM 795 N N . ALA A 1 111 ? -1.587 -6.825 -8.898 1.00 92.75 111 ALA A N 1
ATOM 796 C CA . ALA A 1 111 ? -0.256 -7.388 -9.093 1.00 92.75 111 ALA A CA 1
ATOM 797 C C . ALA A 1 111 ? 0.317 -7.936 -7.779 1.00 92.75 111 ALA A C 1
ATOM 799 O O . ALA A 1 111 ? 0.248 -7.277 -6.739 1.00 92.75 111 ALA A O 1
ATOM 800 N N . THR A 1 112 ? 0.906 -9.131 -7.834 1.00 91.69 112 THR A N 1
ATOM 801 C CA . THR A 1 112 ? 1.544 -9.798 -6.689 1.00 91.69 112 THR A CA 1
ATOM 802 C C . THR A 1 112 ? 3.034 -9.989 -6.910 1.00 91.69 112 THR A C 1
ATOM 804 O O . THR A 1 112 ? 3.516 -10.007 -8.047 1.00 91.69 112 THR A O 1
ATOM 807 N N . ASN A 1 113 ? 3.755 -10.204 -5.805 1.00 90.00 113 ASN A N 1
ATOM 808 C CA . ASN A 1 113 ? 5.170 -10.585 -5.807 1.00 90.00 113 ASN A CA 1
ATOM 809 C C . ASN A 1 113 ? 6.020 -9.662 -6.705 1.00 90.00 113 ASN A C 1
ATOM 811 O O . ASN A 1 113 ? 6.765 -10.103 -7.585 1.00 90.00 113 ASN A O 1
ATOM 815 N N . ILE A 1 114 ? 5.815 -8.364 -6.490 1.00 95.38 114 ILE A N 1
ATOM 816 C CA . ILE A 1 114 ? 6.483 -7.251 -7.145 1.00 95.38 114 ILE A CA 1
ATOM 817 C C . ILE A 1 114 ? 7.929 -7.209 -6.685 1.00 95.38 114 ILE A C 1
ATOM 819 O O . ILE A 1 114 ? 8.228 -7.284 -5.492 1.00 95.38 114 ILE A O 1
ATOM 823 N N . ASP A 1 115 ? 8.818 -7.057 -7.650 1.00 94.38 115 ASP A N 1
ATOM 824 C CA . ASP A 1 115 ? 10.249 -7.038 -7.442 1.00 94.38 115 ASP A CA 1
ATOM 825 C C . ASP A 1 115 ? 10.905 -6.119 -8.472 1.00 94.38 115 ASP A C 1
ATOM 827 O O . ASP A 1 115 ? 11.006 -6.471 -9.647 1.00 94.38 115 ASP A O 1
ATOM 831 N N . VAL A 1 116 ? 11.349 -4.947 -8.030 1.00 96.50 116 VAL A N 1
ATOM 832 C CA . VAL A 1 116 ? 12.070 -3.963 -8.845 1.00 96.50 116 VAL A CA 1
ATOM 833 C C . VAL A 1 116 ? 13.485 -3.856 -8.313 1.00 96.50 116 VAL A C 1
ATOM 835 O O . VAL A 1 116 ? 13.678 -3.706 -7.111 1.00 96.50 116 VAL A O 1
ATOM 838 N N . LYS A 1 117 ? 14.476 -3.948 -9.195 1.00 91.19 117 LYS A N 1
ATOM 839 C CA . LYS A 1 117 ? 15.897 -3.877 -8.858 1.00 91.19 117 LYS A CA 1
ATOM 840 C C . LYS A 1 117 ? 16.595 -2.887 -9.760 1.00 91.19 117 LYS A C 1
ATOM 842 O O . LYS A 1 117 ? 16.634 -3.105 -10.971 1.00 91.19 117 LYS A O 1
ATOM 847 N N . GLN A 1 118 ? 17.211 -1.890 -9.156 1.00 88.75 118 GLN A N 1
ATOM 848 C CA . GLN A 1 118 ? 18.261 -1.090 -9.760 1.00 88.75 118 GLN A CA 1
ATOM 849 C C . GLN A 1 118 ? 19.592 -1.676 -9.271 1.00 88.75 118 GLN A C 1
ATOM 851 O O . GLN A 1 118 ? 19.749 -2.058 -8.111 1.00 88.75 118 GLN A O 1
ATOM 856 N N . ARG A 1 119 ? 20.523 -1.898 -10.200 1.00 77.56 119 ARG A N 1
ATOM 857 C CA . ARG A 1 119 ? 21.852 -2.415 -9.877 1.00 77.56 119 ARG A CA 1
ATOM 858 C C . ARG A 1 119 ? 22.882 -1.461 -10.441 1.00 77.56 119 ARG A C 1
ATOM 860 O O . ARG A 1 119 ? 22.936 -1.309 -11.661 1.00 77.56 119 ARG A O 1
ATOM 867 N N . ASN A 1 120 ? 23.747 -0.978 -9.557 1.00 69.88 120 ASN A N 1
ATOM 868 C CA . ASN A 1 120 ? 24.882 -0.151 -9.931 1.00 69.88 120 ASN A CA 1
ATOM 869 C C . ASN A 1 120 ? 25.756 -0.846 -10.978 1.00 69.88 120 ASN A C 1
ATOM 871 O O . ASN A 1 120 ? 25.940 -2.076 -10.972 1.00 69.88 120 ASN A O 1
ATOM 875 N N . HIS A 1 121 ? 26.329 -0.045 -11.871 1.00 67.44 121 HIS A N 1
ATOM 876 C CA . HIS A 1 121 ? 27.330 -0.536 -12.804 1.00 67.44 121 HIS A CA 1
ATOM 877 C C . HIS A 1 121 ? 28.538 -1.130 -12.055 1.00 67.44 121 HIS A C 1
ATOM 879 O O . HIS A 1 121 ? 28.886 -0.719 -10.945 1.00 67.44 121 HIS A O 1
ATOM 885 N N . ARG A 1 122 ? 29.176 -2.154 -12.640 1.00 61.59 122 ARG A N 1
ATOM 886 C CA . ARG A 1 122 ? 30.335 -2.804 -12.010 1.00 61.59 122 ARG A CA 1
ATOM 887 C C . ARG A 1 122 ? 31.462 -1.777 -11.856 1.00 61.59 122 ARG A C 1
ATOM 889 O O . ARG A 1 122 ? 31.887 -1.201 -12.848 1.00 61.59 122 ARG A O 1
ATOM 896 N N . GLY A 1 123 ? 31.944 -1.590 -10.628 1.00 58.44 123 GLY A N 1
ATOM 897 C CA . GLY A 1 123 ? 33.061 -0.691 -10.309 1.00 58.44 123 GLY A CA 1
ATOM 898 C C . GLY A 1 123 ? 32.662 0.704 -9.813 1.00 58.44 123 GLY A C 1
ATOM 899 O O . GLY A 1 123 ? 33.504 1.391 -9.248 1.00 58.44 123 GLY A O 1
ATOM 900 N N . THR A 1 124 ? 31.394 1.110 -9.934 1.00 62.91 124 THR A N 1
ATOM 901 C CA . THR A 1 124 ? 30.898 2.405 -9.431 1.00 62.91 124 THR A CA 1
ATOM 902 C C . THR A 1 124 ? 30.101 2.223 -8.142 1.00 62.91 124 THR A C 1
ATOM 904 O O . THR A 1 124 ? 29.201 1.383 -8.085 1.00 62.91 124 THR A O 1
ATOM 907 N N . ARG A 1 125 ? 30.409 3.012 -7.099 1.00 57.91 125 ARG A N 1
ATOM 908 C CA . ARG A 1 125 ? 29.676 2.964 -5.818 1.00 57.91 125 ARG A CA 1
ATOM 909 C C . ARG A 1 125 ? 28.232 3.457 -5.949 1.00 57.91 125 ARG A C 1
ATOM 911 O O . ARG A 1 125 ? 27.379 2.912 -5.261 1.00 57.91 125 ARG A O 1
ATOM 918 N N . GLN A 1 126 ? 27.966 4.410 -6.843 1.00 65.31 126 GLN A N 1
ATOM 919 C CA . GLN A 1 126 ? 26.634 4.889 -7.226 1.00 65.31 126 GLN A CA 1
ATOM 920 C C . GLN A 1 126 ? 26.672 5.294 -8.704 1.00 65.31 126 GLN A C 1
ATOM 922 O O . GLN A 1 126 ? 27.639 5.922 -9.131 1.00 65.31 126 GLN A O 1
ATOM 927 N N . ASP A 1 127 ? 25.665 4.907 -9.487 1.00 72.44 127 ASP A N 1
ATOM 928 C CA . ASP A 1 127 ? 25.538 5.273 -10.907 1.00 72.44 127 ASP A CA 1
ATOM 929 C C . ASP A 1 127 ? 24.626 6.492 -11.127 1.00 72.44 127 ASP A C 1
ATOM 931 O O . ASP A 1 127 ? 24.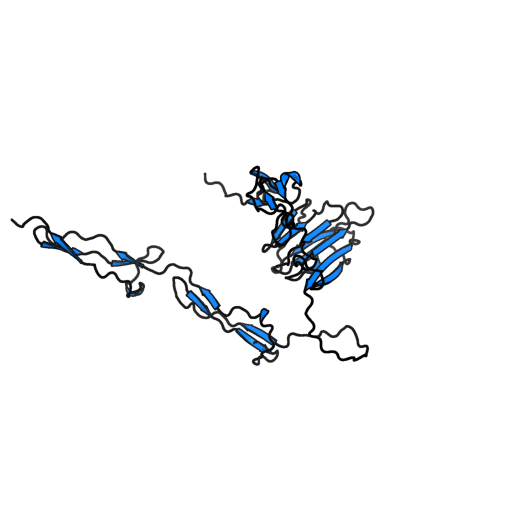324 6.823 -12.270 1.00 72.44 127 ASP A O 1
ATOM 935 N N . GLY A 1 128 ? 24.226 7.166 -10.041 1.00 82.12 128 GLY A N 1
ATOM 936 C CA . GLY A 1 128 ? 23.382 8.360 -10.065 1.00 82.12 128 GLY A CA 1
ATOM 937 C C . GLY A 1 128 ? 21.900 8.072 -10.300 1.00 82.12 128 GLY A C 1
ATOM 938 O O . GLY A 1 128 ? 21.138 9.009 -10.510 1.00 82.12 128 GLY A O 1
ATOM 939 N N . SER A 1 129 ? 21.472 6.807 -10.290 1.00 87.06 129 SER A N 1
ATOM 940 C CA . SER A 1 129 ? 20.072 6.423 -10.485 1.00 87.06 129 SER A CA 1
ATOM 941 C C . SER A 1 129 ? 19.448 5.858 -9.218 1.00 87.06 129 SER A C 1
ATOM 943 O O . SER A 1 129 ? 19.991 4.930 -8.627 1.00 87.06 129 SER A O 1
ATOM 945 N N . PHE A 1 130 ? 18.280 6.381 -8.855 1.00 91.12 130 PHE A N 1
ATOM 946 C CA . PHE A 1 130 ? 17.567 6.039 -7.628 1.00 91.12 130 PHE A CA 1
ATOM 947 C C . PHE A 1 130 ? 16.105 5.708 -7.924 1.00 91.12 130 PHE A C 1
ATOM 949 O O . PHE A 1 130 ? 15.449 6.401 -8.701 1.00 91.12 130 PHE A O 1
ATOM 956 N N . LEU A 1 131 ? 15.574 4.652 -7.319 1.00 94.56 131 LEU A N 1
ATOM 957 C CA . LEU A 1 131 ? 14.185 4.238 -7.497 1.00 94.56 131 LEU A CA 1
ATOM 958 C C . LEU A 1 131 ? 13.236 5.192 -6.768 1.00 94.56 131 LEU A C 1
ATOM 960 O O . LEU A 1 131 ? 13.465 5.564 -5.622 1.00 94.56 131 LEU A O 1
ATOM 964 N N . ALA A 1 132 ? 12.122 5.524 -7.407 1.00 96.31 132 ALA A N 1
ATOM 965 C CA . ALA A 1 132 ? 11.045 6.321 -6.836 1.00 96.31 132 ALA A CA 1
ATOM 966 C C . ALA A 1 132 ? 9.691 5.649 -7.087 1.00 96.31 132 ALA A C 1
ATOM 968 O O . ALA A 1 132 ? 9.547 4.808 -7.982 1.00 96.31 132 ALA A O 1
ATOM 969 N N . ILE A 1 133 ? 8.692 5.994 -6.275 1.00 97.62 133 ILE A N 1
ATOM 970 C CA . ILE A 1 133 ? 7.324 5.492 -6.439 1.00 97.62 133 ILE A CA 1
ATOM 971 C C . ILE A 1 133 ? 6.365 6.670 -6.410 1.00 97.62 133 ILE A C 1
ATOM 973 O O . ILE A 1 133 ? 6.279 7.384 -5.407 1.00 97.62 133 ILE A O 1
ATOM 977 N N . LYS A 1 134 ? 5.613 6.798 -7.498 1.00 94.31 134 LYS A N 1
ATOM 978 C CA . LYS A 1 134 ? 4.536 7.761 -7.679 1.00 94.31 134 LYS A CA 1
ATOM 979 C C . LYS A 1 134 ? 3.200 7.020 -7.716 1.00 94.31 134 LYS A C 1
ATOM 981 O O . LYS A 1 134 ? 3.097 5.941 -8.306 1.00 94.31 134 LYS A O 1
ATOM 986 N N . VAL A 1 135 ? 2.193 7.553 -7.043 1.00 93.12 135 VAL A N 1
ATOM 987 C CA . VAL A 1 135 ? 0.829 6.996 -7.026 1.00 93.12 135 VAL A CA 1
ATOM 988 C C . VAL A 1 135 ? -0.055 7.705 -8.062 1.00 93.12 135 VAL A C 1
ATOM 990 O O . VAL A 1 135 ? 0.412 8.576 -8.792 1.00 93.12 135 VAL A O 1
ATOM 993 N N . ALA A 1 136 ? -1.317 7.291 -8.190 1.00 88.06 136 ALA A N 1
ATOM 994 C CA . ALA A 1 136 ? -2.202 7.731 -9.274 1.00 88.06 136 ALA A CA 1
ATOM 995 C C . ALA A 1 136 ? -2.577 9.228 -9.249 1.00 88.06 136 ALA A C 1
ATOM 997 O O . ALA A 1 136 ? -2.981 9.754 -10.278 1.00 88.06 136 ALA A O 1
ATOM 998 N N . ASP A 1 137 ? -2.452 9.903 -8.104 1.00 90.38 137 ASP A N 1
ATOM 999 C CA . ASP A 1 137 ? -2.694 11.346 -7.939 1.00 90.38 137 ASP A CA 1
ATOM 1000 C C . ASP A 1 137 ? -1.425 12.196 -8.155 1.00 90.38 137 ASP A C 1
ATOM 1002 O O . ASP A 1 137 ? -1.359 13.341 -7.716 1.00 90.38 137 ASP A O 1
ATOM 1006 N N . ASP A 1 138 ? -0.405 11.617 -8.796 1.00 85.88 138 ASP A N 1
ATOM 1007 C CA . ASP A 1 138 ? 0.914 12.207 -9.038 1.00 85.88 138 ASP A CA 1
ATOM 1008 C C . ASP A 1 138 ? 1.727 12.567 -7.782 1.00 85.88 138 ASP A C 1
ATOM 1010 O O . ASP A 1 138 ? 2.793 13.179 -7.885 1.00 85.88 138 ASP A O 1
ATOM 1014 N N . THR A 1 139 ? 1.309 12.115 -6.598 1.00 93.94 139 THR A N 1
ATOM 1015 C CA . THR A 1 139 ? 2.107 12.268 -5.376 1.00 93.94 139 THR A CA 1
ATOM 1016 C C . THR A 1 139 ? 3.158 11.164 -5.234 1.00 93.94 139 THR A C 1
ATOM 1018 O O . THR A 1 139 ? 2.981 10.021 -5.674 1.00 93.94 139 THR A O 1
ATOM 1021 N N . TYR A 1 140 ? 4.290 11.493 -4.606 1.00 94.31 140 TYR A N 1
ATOM 1022 C CA . TYR A 1 140 ? 5.357 10.532 -4.337 1.00 94.31 140 TYR A CA 1
ATOM 1023 C C . TYR A 1 140 ? 5.201 9.903 -2.957 1.00 94.31 140 TYR A C 1
ATOM 1025 O O . TYR A 1 140 ? 5.103 10.591 -1.944 1.00 94.31 140 TYR A O 1
ATOM 1033 N N . ILE A 1 141 ? 5.273 8.574 -2.913 1.00 94.94 141 ILE A N 1
ATOM 1034 C CA . ILE A 1 141 ? 5.348 7.809 -1.658 1.00 94.94 141 ILE A CA 1
ATOM 1035 C C . ILE A 1 141 ? 6.761 7.277 -1.380 1.00 94.94 141 ILE A C 1
ATOM 1037 O O . ILE A 1 141 ? 7.012 6.720 -0.312 1.00 94.94 141 ILE A O 1
ATOM 1041 N N . LEU A 1 142 ? 7.680 7.433 -2.339 1.00 95.88 142 LEU A N 1
ATOM 1042 C CA . LEU A 1 142 ? 9.106 7.152 -2.189 1.00 95.88 142 LEU A CA 1
ATOM 1043 C C . LEU A 1 142 ? 9.925 8.064 -3.105 1.00 95.88 142 LEU A C 1
ATOM 1045 O O . LEU A 1 142 ? 9.660 8.108 -4.306 1.00 95.88 142 LEU A O 1
ATOM 1049 N N . ASN A 1 143 ? 10.959 8.688 -2.536 1.00 94.44 143 ASN A N 1
ATOM 1050 C CA . ASN A 1 143 ? 11.992 9.459 -3.234 1.00 94.44 143 ASN A CA 1
ATOM 1051 C C . ASN A 1 143 ? 11.437 10.512 -4.218 1.00 94.44 143 ASN A C 1
ATOM 1053 O O . ASN A 1 143 ? 11.869 10.588 -5.369 1.00 94.44 143 ASN A O 1
ATOM 1057 N N . GLY A 1 144 ? 10.453 11.298 -3.770 1.00 91.69 144 GLY A N 1
ATOM 1058 C CA . GLY A 1 144 ? 9.925 12.463 -4.487 1.00 91.69 144 GLY A CA 1
ATOM 1059 C C . GLY A 1 144 ? 10.687 13.747 -4.178 1.00 91.69 144 GLY A C 1
ATOM 1060 O O . GLY A 1 144 ? 11.525 13.770 -3.277 1.00 91.69 144 GLY A O 1
ATOM 1061 N N . ASP A 1 145 ? 10.388 14.814 -4.918 1.00 89.44 145 ASP A N 1
ATOM 1062 C CA . ASP A 1 145 ? 10.931 16.163 -4.686 1.00 89.44 145 ASP A CA 1
ATOM 1063 C C . ASP A 1 145 ? 12.467 16.215 -4.598 1.00 89.44 145 ASP A C 1
ATOM 1065 O O . ASP A 1 145 ? 13.039 17.002 -3.847 1.00 89.44 145 ASP A O 1
ATOM 1069 N N . TYR A 1 146 ? 13.154 15.344 -5.348 1.00 85.44 146 TYR A N 1
ATOM 1070 C CA . TYR A 1 146 ? 14.615 15.179 -5.324 1.00 85.44 146 TYR A CA 1
ATOM 1071 C C . TYR A 1 146 ? 15.193 14.790 -3.951 1.00 85.44 146 TYR A C 1
ATOM 1073 O O . TYR A 1 146 ? 16.399 14.895 -3.720 1.00 85.44 146 TYR A O 1
ATOM 1081 N N . THR A 1 147 ? 14.354 14.292 -3.043 1.00 87.25 147 THR A N 1
ATOM 1082 C CA . THR A 1 147 ? 14.768 13.750 -1.746 1.00 87.25 147 THR A CA 1
ATOM 1083 C C . THR A 1 147 ? 15.017 12.248 -1.846 1.00 87.25 147 THR A C 1
ATOM 1085 O O . THR A 1 147 ? 14.323 11.533 -2.569 1.00 87.25 147 THR A O 1
ATOM 1088 N N . LEU A 1 148 ? 16.024 11.747 -1.123 1.00 89.06 148 LEU A N 1
ATOM 1089 C CA . LEU A 1 148 ? 16.420 10.339 -1.170 1.00 89.06 148 LEU A CA 1
ATOM 1090 C C . LEU A 1 148 ? 16.364 9.687 0.207 1.00 89.06 148 LEU A C 1
ATOM 1092 O O . LEU A 1 148 ? 16.983 10.140 1.169 1.00 89.06 148 LEU A O 1
ATOM 1096 N N . THR A 1 149 ? 15.698 8.541 0.263 1.00 88.81 149 THR A N 1
ATOM 1097 C CA . THR A 1 149 ? 15.708 7.642 1.412 1.00 88.81 149 THR A CA 1
ATOM 1098 C C . THR A 1 149 ? 16.933 6.739 1.313 1.00 88.81 149 THR A C 1
ATOM 1100 O O . THR A 1 149 ? 17.038 5.885 0.427 1.00 88.81 149 THR A O 1
ATOM 1103 N N . THR A 1 150 ? 17.886 6.931 2.222 1.00 87.44 150 THR A N 1
ATOM 1104 C CA . THR A 1 150 ? 19.187 6.244 2.186 1.00 87.44 150 THR A CA 1
ATOM 1105 C C . THR A 1 150 ? 19.174 4.873 2.848 1.00 87.44 150 THR A C 1
ATOM 1107 O O . THR A 1 150 ? 19.975 4.017 2.467 1.00 87.44 150 THR A O 1
ATOM 1110 N N . MET A 1 151 ? 18.267 4.645 3.799 1.00 85.56 151 MET A N 1
ATOM 1111 C CA . MET A 1 151 ? 18.176 3.426 4.607 1.00 85.56 151 MET A CA 1
ATOM 1112 C C . MET A 1 151 ? 17.001 2.533 4.200 1.00 85.56 151 MET A C 1
ATOM 1114 O O . MET A 1 151 ? 16.081 2.962 3.505 1.00 85.56 151 MET A O 1
ATOM 1118 N N . GLU A 1 152 ? 17.028 1.281 4.661 1.00 87.56 152 GLU A N 1
ATOM 1119 C CA . GLU A 1 152 ? 15.916 0.349 4.482 1.00 87.56 152 GLU A CA 1
ATOM 1120 C C . GLU A 1 152 ? 14.649 0.866 5.182 1.00 87.56 152 GLU A C 1
ATOM 1122 O O . GLU A 1 152 ? 14.682 1.254 6.355 1.00 87.56 152 GLU A O 1
ATOM 1127 N N . GLN A 1 153 ? 13.519 0.833 4.475 1.00 87.44 153 GLN A N 1
ATOM 1128 C CA . GLN A 1 153 ? 12.245 1.335 4.975 1.00 87.44 153 GLN A CA 1
ATOM 1129 C C . GLN A 1 153 ? 11.053 0.518 4.465 1.00 87.44 153 GLN A C 1
ATOM 1131 O O . GLN A 1 153 ? 11.031 0.036 3.329 1.00 87.44 153 GLN A O 1
ATOM 1136 N N . ASP A 1 154 ? 10.037 0.410 5.323 1.00 88.12 154 ASP A N 1
ATOM 1137 C CA . ASP A 1 154 ? 8.712 -0.081 4.964 1.00 88.12 154 ASP A CA 1
ATOM 1138 C C . ASP A 1 154 ? 7.804 1.094 4.600 1.00 88.12 154 ASP A C 1
ATOM 1140 O O . ASP A 1 154 ? 7.584 2.006 5.398 1.00 88.12 154 ASP A O 1
ATOM 1144 N N . ILE A 1 155 ? 7.264 1.059 3.389 1.00 91.06 155 ILE A N 1
ATOM 1145 C CA . ILE A 1 155 ? 6.354 2.061 2.845 1.00 91.06 155 ILE A CA 1
ATOM 1146 C C . ILE A 1 155 ? 4.952 1.468 2.913 1.00 91.06 155 ILE A C 1
ATOM 1148 O O . ILE A 1 155 ? 4.662 0.463 2.261 1.00 91.06 155 ILE A O 1
ATOM 1152 N N . THR A 1 156 ? 4.083 2.069 3.723 1.00 89.69 156 THR A N 1
ATOM 1153 C CA . THR A 1 156 ? 2.690 1.629 3.859 1.00 89.69 156 THR A CA 1
ATOM 1154 C C . THR A 1 156 ? 1.792 2.514 3.008 1.00 89.69 156 THR A C 1
ATOM 1156 O O . THR A 1 156 ? 1.692 3.711 3.257 1.00 89.69 156 THR A O 1
ATOM 1159 N N . TYR A 1 157 ? 1.106 1.921 2.033 1.00 90.69 157 TYR A N 1
ATOM 1160 C CA . TYR A 1 157 ? 0.174 2.625 1.153 1.00 90.69 157 TYR A CA 1
ATOM 1161 C C . TYR A 1 157 ? -1.065 1.768 0.894 1.00 90.69 157 TYR A C 1
ATOM 1163 O O . TYR A 1 157 ? -0.948 0.615 0.488 1.00 90.69 157 TYR A O 1
ATOM 1171 N N . LYS A 1 158 ? -2.263 2.303 1.170 1.00 88.62 158 LYS A N 1
ATOM 1172 C CA . LYS A 1 158 ? -3.563 1.625 0.949 1.00 88.62 158 LYS A CA 1
ATOM 1173 C C . LYS A 1 158 ? -3.609 0.170 1.456 1.00 88.62 158 LYS A C 1
ATOM 1175 O O . LYS A 1 158 ? -4.204 -0.706 0.835 1.00 88.62 158 LYS A O 1
ATOM 1180 N N . ARG A 1 159 ? -3.007 -0.079 2.630 1.00 84.31 159 ARG A N 1
ATOM 1181 C CA . ARG A 1 159 ? -2.845 -1.398 3.291 1.00 84.31 159 ARG A CA 1
ATOM 1182 C C . ARG A 1 159 ? -1.876 -2.374 2.608 1.00 84.31 159 ARG A C 1
ATOM 1184 O O . ARG A 1 159 ? -1.684 -3.477 3.115 1.00 84.31 159 ARG A O 1
ATOM 1191 N N . ASN A 1 160 ? -1.248 -1.994 1.501 1.00 88.56 160 ASN A N 1
ATOM 1192 C CA . ASN A 1 160 ? -0.070 -2.678 0.990 1.00 88.56 160 ASN A CA 1
ATOM 1193 C C . ASN A 1 160 ? 1.173 -2.173 1.727 1.00 88.56 160 ASN A C 1
ATOM 1195 O O . ASN A 1 160 ? 1.264 -0.999 2.085 1.00 88.56 160 ASN A O 1
ATOM 1199 N N . VAL A 1 161 ? 2.136 -3.070 1.936 1.00 89.75 161 VAL A N 1
ATOM 1200 C CA . VAL A 1 161 ? 3.462 -2.712 2.441 1.00 89.75 161 VAL A CA 1
ATOM 1201 C C . VAL A 1 161 ? 4.480 -3.031 1.358 1.00 89.75 161 VAL A C 1
ATOM 1203 O O . VAL A 1 161 ? 4.498 -4.140 0.810 1.00 89.75 161 VAL A O 1
ATOM 1206 N N . LEU A 1 162 ? 5.299 -2.040 1.027 1.00 93.19 162 LEU A N 1
ATOM 1207 C CA . LEU A 1 162 ? 6.428 -2.168 0.120 1.00 93.19 162 LEU A CA 1
ATOM 1208 C C . LEU A 1 162 ? 7.713 -2.017 0.921 1.00 93.19 162 LEU A C 1
ATOM 1210 O O . LEU A 1 162 ? 7.853 -1.082 1.703 1.00 93.19 162 LEU A O 1
ATOM 1214 N N . ARG A 1 163 ? 8.657 -2.930 0.717 1.00 90.50 163 ARG A N 1
ATOM 1215 C CA . ARG A 1 163 ? 9.973 -2.872 1.345 1.00 90.50 163 ARG A CA 1
ATOM 1216 C C . ARG A 1 163 ? 10.983 -2.322 0.364 1.00 90.50 163 ARG A C 1
ATOM 1218 O O . ARG A 1 163 ? 11.194 -2.915 -0.697 1.00 90.50 163 ARG A O 1
ATOM 1225 N N . TYR A 1 164 ? 11.607 -1.224 0.746 1.00 94.50 164 TYR A N 1
ATOM 1226 C CA . TYR A 1 164 ? 12.642 -0.553 -0.015 1.00 94.50 164 TYR A CA 1
ATOM 1227 C C . TYR A 1 164 ? 13.981 -0.674 0.714 1.00 94.50 164 TYR A C 1
ATOM 1229 O O . TYR A 1 164 ? 14.047 -0.490 1.925 1.00 94.50 164 TYR A O 1
ATOM 1237 N N . SER A 1 165 ? 15.047 -1.021 -0.008 1.00 91.44 165 SER A N 1
ATOM 1238 C CA . SER A 1 165 ? 16.362 -1.310 0.583 1.00 91.44 165 SER A CA 1
ATOM 1239 C C . SER A 1 165 ? 17.195 -0.082 0.960 1.00 91.44 165 SER A C 1
ATOM 1241 O O . SER A 1 165 ? 18.223 -0.254 1.609 1.00 91.44 165 SER A O 1
ATOM 1243 N N . GLY A 1 166 ? 16.800 1.123 0.541 1.00 91.56 166 GLY A N 1
ATOM 1244 C CA . GLY A 1 166 ? 17.622 2.328 0.677 1.00 91.56 166 GLY A CA 1
ATOM 1245 C C . GLY A 1 166 ? 18.514 2.585 -0.540 1.00 91.56 166 GLY A C 1
ATOM 1246 O O . GLY A 1 166 ? 18.997 1.641 -1.170 1.00 91.56 166 GLY A O 1
ATOM 1247 N N . SER A 1 167 ? 18.774 3.862 -0.834 1.00 88.88 167 SER A N 1
ATOM 1248 C CA . SER A 1 167 ? 19.595 4.301 -1.977 1.00 88.88 167 SER A CA 1
ATOM 1249 C C . SER A 1 167 ? 21.094 4.078 -1.763 1.00 88.88 167 SER A C 1
ATOM 1251 O O . SER A 1 167 ? 21.884 4.110 -2.703 1.00 88.88 167 SER A O 1
ATOM 1253 N N . SER A 1 168 ? 21.508 3.837 -0.515 1.00 85.81 168 SER A N 1
ATOM 1254 C CA . SER A 1 168 ? 22.885 3.462 -0.178 1.00 85.81 168 SER A CA 1
ATOM 1255 C C . SER A 1 168 ? 23.169 1.968 -0.381 1.00 85.81 168 SER A C 1
ATOM 1257 O O . SER A 1 168 ? 24.321 1.538 -0.292 1.00 85.81 168 SER A O 1
ATOM 1259 N N . ALA A 1 169 ? 22.137 1.162 -0.659 1.00 85.25 169 ALA A N 1
ATOM 1260 C CA . ALA A 1 169 ? 22.296 -0.263 -0.895 1.00 85.25 169 ALA A CA 1
ATOM 1261 C C . ALA A 1 169 ? 23.038 -0.525 -2.214 1.00 85.25 169 ALA A C 1
ATOM 1263 O O . ALA A 1 169 ? 22.793 0.112 -3.232 1.00 85.25 169 ALA A O 1
ATOM 1264 N N . SER A 1 170 ? 23.896 -1.547 -2.231 1.00 81.44 170 SER A N 1
ATOM 1265 C CA . SER A 1 170 ? 24.580 -1.994 -3.458 1.00 81.44 170 SER A CA 1
ATOM 1266 C C . SER A 1 170 ? 23.627 -2.553 -4.527 1.00 81.44 170 SER A C 1
ATOM 1268 O O . SER A 1 170 ? 23.981 -2.649 -5.704 1.00 81.44 170 SER A O 1
ATOM 1270 N N . LEU A 1 171 ? 22.429 -2.954 -4.102 1.00 86.25 171 LEU A N 1
ATOM 1271 C CA . LEU A 1 171 ? 21.304 -3.353 -4.934 1.00 86.25 171 LEU A CA 1
ATOM 1272 C C . LEU A 1 171 ? 20.069 -2.640 -4.392 1.00 86.25 171 LEU A C 1
ATOM 1274 O O . LEU A 1 171 ? 19.451 -3.125 -3.439 1.00 86.25 171 LEU A O 1
ATOM 1278 N N . GLU A 1 172 ? 19.719 -1.516 -5.002 1.00 91.69 172 GLU A N 1
ATOM 1279 C CA . GLU A 1 172 ? 18.505 -0.799 -4.657 1.00 91.69 172 GLU A CA 1
ATOM 1280 C C . GLU A 1 172 ? 17.291 -1.601 -5.141 1.00 91.69 172 GLU A C 1
ATOM 1282 O O . GLU A 1 172 ? 17.204 -2.046 -6.293 1.00 91.69 172 GLU A O 1
ATOM 1287 N N . ARG A 1 173 ? 16.367 -1.890 -4.227 1.00 93.25 173 ARG A N 1
ATOM 1288 C CA . ARG A 1 173 ? 15.323 -2.879 -4.460 1.00 93.25 173 ARG A CA 1
ATOM 1289 C C . ARG A 1 173 ? 14.022 -2.518 -3.770 1.00 93.25 173 ARG A C 1
ATOM 1291 O O . ARG A 1 173 ? 14.005 -2.316 -2.560 1.00 93.25 173 ARG A O 1
ATOM 1298 N N . ILE A 1 174 ? 12.932 -2.564 -4.531 1.00 96.69 174 ILE A N 1
ATOM 1299 C CA . ILE A 1 174 ? 11.555 -2.457 -4.038 1.00 96.69 174 ILE A CA 1
ATOM 1300 C C . ILE A 1 174 ? 10.898 -3.831 -4.146 1.00 96.69 174 ILE A C 1
ATOM 1302 O O . ILE A 1 174 ? 10.943 -4.469 -5.202 1.00 96.69 174 ILE A O 1
ATOM 1306 N N . ARG A 1 175 ? 10.284 -4.296 -3.058 1.00 93.44 175 ARG A N 1
ATOM 1307 C CA . ARG A 1 175 ? 9.544 -5.562 -3.012 1.00 93.44 175 ARG A CA 1
ATOM 1308 C C . ARG A 1 175 ? 8.171 -5.398 -2.384 1.00 93.44 175 ARG A C 1
ATOM 1310 O O . ARG A 1 175 ? 8.031 -4.717 -1.375 1.00 93.44 175 ARG A O 1
ATOM 1317 N N . SER A 1 176 ? 7.181 -6.094 -2.930 1.00 92.31 176 SER A N 1
ATOM 1318 C CA . SER A 1 176 ? 5.883 -6.275 -2.280 1.00 92.31 176 SER A CA 1
ATOM 1319 C C . SER A 1 176 ? 5.292 -7.630 -2.646 1.00 92.31 176 SER A C 1
ATOM 1321 O O . SER A 1 176 ? 5.365 -8.055 -3.795 1.00 92.31 176 SER A O 1
ATOM 1323 N N . PHE A 1 177 ? 4.722 -8.331 -1.671 1.00 84.06 177 PHE A N 1
ATOM 1324 C CA . PHE A 1 177 ? 4.219 -9.692 -1.871 1.00 84.06 177 PHE A CA 1
ATOM 1325 C C . PHE A 1 177 ? 2.697 -9.746 -2.003 1.00 84.06 177 PHE A C 1
ATOM 1327 O O . PHE A 1 177 ? 2.182 -10.587 -2.742 1.00 84.06 177 PHE A O 1
ATOM 1334 N N . SER A 1 178 ? 1.984 -8.852 -1.314 1.00 86.69 178 SER A N 1
ATOM 1335 C CA . SER A 1 178 ? 0.525 -8.816 -1.318 1.00 86.69 178 SER A CA 1
ATOM 1336 C C . SER A 1 178 ? -0.029 -8.197 -2.609 1.00 86.69 178 SER A C 1
ATOM 1338 O O . SER A 1 178 ? 0.635 -7.353 -3.210 1.00 86.69 178 SER A O 1
ATOM 1340 N N . PRO A 1 179 ? -1.244 -8.588 -3.043 1.00 90.50 179 PRO A N 1
ATOM 1341 C CA . PRO A 1 179 ? -1.885 -7.977 -4.202 1.00 90.50 179 PRO A CA 1
ATOM 1342 C C . PRO A 1 179 ? -2.100 -6.479 -3.981 1.00 90.50 179 PRO A C 1
ATOM 1344 O O . PRO A 1 179 ? -2.731 -6.093 -2.988 1.00 90.50 179 PRO A O 1
ATOM 1347 N N . LEU A 1 180 ? -1.606 -5.644 -4.896 1.00 89.69 180 LEU A N 1
ATOM 1348 C CA . LEU A 1 180 ? -1.822 -4.196 -4.832 1.00 89.69 180 LEU A CA 1
ATOM 1349 C C . LEU A 1 180 ? -3.312 -3.847 -4.852 1.00 89.69 180 LEU A C 1
ATOM 1351 O O . LEU A 1 180 ? -4.089 -4.447 -5.595 1.00 89.69 180 LEU A O 1
ATOM 1355 N N . LYS A 1 181 ? -3.716 -2.864 -4.048 1.00 90.62 181 LYS A N 1
ATOM 1356 C CA . LYS A 1 181 ? -5.080 -2.317 -4.078 1.00 90.62 181 LYS A CA 1
ATOM 1357 C C . LYS A 1 181 ? -5.267 -1.268 -5.164 1.00 90.62 181 LYS A C 1
ATOM 1359 O O . LYS A 1 181 ? -6.323 -1.233 -5.783 1.00 90.62 181 LYS A O 1
ATOM 1364 N N . GLU A 1 182 ? -4.237 -0.474 -5.412 1.00 91.06 182 GLU A N 1
ATOM 1365 C CA . GLU A 1 182 ? -4.214 0.609 -6.393 1.00 91.06 182 GLU A CA 1
ATOM 1366 C C . GLU A 1 182 ? -2.939 0.489 -7.246 1.00 91.06 182 GLU A C 1
ATOM 1368 O O . GLU A 1 182 ? -1.965 -0.126 -6.792 1.00 91.06 182 GLU A O 1
ATOM 1373 N N . PRO A 1 183 ? -2.936 1.000 -8.490 1.00 92.19 183 PRO A N 1
ATOM 1374 C CA . PRO A 1 183 ? -1.748 0.981 -9.331 1.00 92.19 183 PRO A CA 1
ATOM 1375 C C . PRO A 1 183 ? -0.640 1.876 -8.760 1.00 92.19 183 PRO A C 1
ATOM 1377 O O . PRO A 1 183 ? -0.910 2.902 -8.139 1.00 92.19 183 PRO A O 1
ATOM 1380 N N . LEU A 1 184 ? 0.612 1.492 -9.003 1.00 95.75 184 LEU A N 1
ATOM 1381 C CA . LEU A 1 184 ? 1.802 2.251 -8.621 1.00 95.75 184 LEU A CA 1
ATOM 1382 C C . LEU A 1 184 ? 2.678 2.491 -9.846 1.00 95.75 184 LEU A C 1
ATOM 1384 O O . LEU A 1 184 ? 2.984 1.549 -10.579 1.00 95.75 184 LEU A O 1
ATOM 1388 N N . THR A 1 185 ? 3.142 3.719 -10.031 1.00 95.38 185 THR A N 1
ATOM 1389 C CA . THR A 1 185 ? 4.127 4.057 -11.056 1.00 95.38 185 THR A CA 1
ATOM 1390 C C . THR A 1 185 ? 5.513 3.998 -10.440 1.00 95.38 185 THR A C 1
ATOM 1392 O O . THR A 1 185 ? 5.867 4.774 -9.553 1.00 95.38 185 THR A O 1
ATOM 1395 N N . ILE A 1 186 ? 6.308 3.043 -10.907 1.00 95.69 186 ILE A N 1
ATOM 1396 C CA . ILE A 1 186 ? 7.720 2.947 -10.563 1.00 95.69 186 ILE A CA 1
ATOM 1397 C C . ILE A 1 186 ? 8.475 3.911 -11.461 1.00 95.69 186 ILE A C 1
ATOM 1399 O O . ILE A 1 186 ? 8.379 3.822 -12.687 1.00 95.69 186 ILE A O 1
ATOM 1403 N N . GLN A 1 187 ? 9.250 4.789 -10.843 1.00 93.88 187 GLN A N 1
ATOM 1404 C CA . GLN A 1 187 ? 10.109 5.738 -11.526 1.00 93.88 187 GLN A CA 1
ATOM 1405 C C . GLN A 1 187 ? 11.574 5.525 -11.160 1.00 93.88 187 GLN A C 1
ATOM 1407 O O . GLN A 1 187 ? 11.912 4.853 -10.182 1.00 93.88 187 GLN A O 1
ATOM 1412 N N . VAL A 1 188 ? 12.445 6.123 -11.960 1.00 91.06 188 VAL A N 1
ATOM 1413 C CA . VAL A 1 188 ? 13.846 6.346 -11.626 1.00 91.06 188 VAL A CA 1
ATOM 1414 C C . VAL A 1 188 ? 14.136 7.835 -11.657 1.00 91.06 188 VAL A C 1
ATOM 1416 O O . VAL A 1 188 ? 13.815 8.502 -12.637 1.00 91.06 188 VAL A O 1
ATOM 1419 N N . LEU A 1 189 ? 14.754 8.337 -10.595 1.00 90.31 189 LEU A N 1
ATOM 1420 C CA . LEU A 1 189 ? 15.419 9.629 -10.573 1.00 90.31 189 LEU A CA 1
ATOM 1421 C C . LEU A 1 189 ? 16.866 9.437 -11.011 1.00 90.31 189 LEU A C 1
ATOM 1423 O O . LEU A 1 189 ? 17.596 8.664 -10.393 1.00 90.31 189 LEU A O 1
ATOM 1427 N N . THR A 1 190 ? 17.29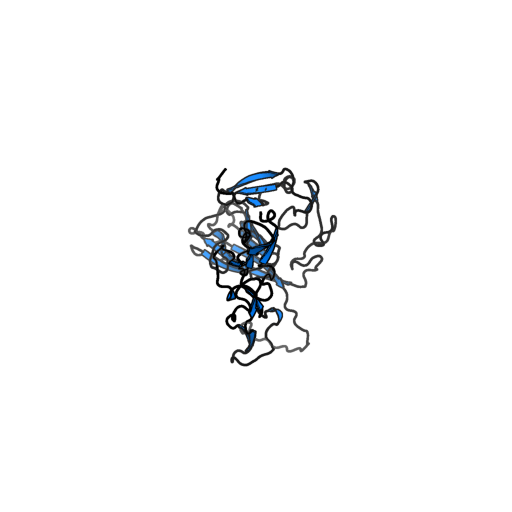1 10.170 -12.033 1.00 87.19 190 THR A N 1
ATOM 1428 C CA . THR A 1 190 ? 18.689 10.180 -12.475 1.00 87.19 190 THR A CA 1
ATOM 1429 C C . THR A 1 190 ? 19.319 11.536 -12.231 1.00 87.19 190 THR A C 1
ATOM 1431 O O . THR A 1 190 ? 18.796 12.557 -12.681 1.00 87.19 190 THR A O 1
ATOM 1434 N N . VAL A 1 191 ? 20.467 11.530 -11.562 1.00 83.69 191 VAL A N 1
ATOM 1435 C CA . VAL A 1 191 ? 21.285 12.704 -11.263 1.00 83.69 191 VAL A CA 1
ATOM 1436 C C . VAL A 1 191 ? 22.696 12.497 -11.822 1.00 83.69 191 VAL A C 1
ATOM 1438 O O . VAL A 1 191 ? 23.301 11.442 -11.627 1.00 83.69 191 VAL A O 1
ATOM 1441 N N . GLY A 1 192 ? 23.233 13.520 -12.488 1.00 76.00 192 GLY A N 1
ATOM 1442 C CA . GLY A 1 192 ? 24.571 13.506 -13.090 1.00 76.00 192 GLY A CA 1
ATOM 1443 C C . GLY A 1 192 ? 24.628 12.871 -14.484 1.00 76.00 192 GLY A C 1
ATOM 1444 O O . GLY A 1 192 ? 23.603 12.672 -15.133 1.00 76.00 192 GLY A O 1
ATOM 1445 N N . ASP A 1 193 ? 25.847 12.547 -14.927 1.00 65.75 193 ASP A N 1
ATOM 1446 C CA . ASP A 1 193 ? 26.152 12.168 -16.320 1.00 65.75 193 ASP A CA 1
ATOM 1447 C C . ASP A 1 193 ? 26.313 10.649 -16.546 1.00 65.75 193 ASP A C 1
ATOM 1449 O O . ASP A 1 193 ? 26.781 10.188 -17.592 1.00 65.75 193 ASP A O 1
ATOM 1453 N N . SER A 1 194 ? 25.961 9.836 -15.547 1.00 61.16 194 SER A N 1
ATOM 1454 C CA . SER A 1 194 ? 26.054 8.375 -15.615 1.00 61.16 194 SER A CA 1
ATOM 1455 C C . SER A 1 194 ? 24.713 7.766 -16.027 1.00 61.16 194 SER A C 1
ATOM 1457 O O . SER A 1 194 ? 23.783 7.651 -15.237 1.00 61.16 194 SER A O 1
ATOM 1459 N N . PHE A 1 195 ? 24.627 7.317 -17.280 1.00 64.56 195 PHE A N 1
ATOM 1460 C CA . PHE A 1 195 ? 23.372 6.856 -17.895 1.00 64.56 195 PHE A CA 1
ATOM 1461 C C . PHE A 1 195 ? 23.296 5.333 -18.102 1.00 64.56 195 PHE A C 1
ATOM 1463 O O . PHE A 1 195 ? 22.617 4.848 -19.006 1.00 64.56 195 PHE A O 1
ATOM 1470 N N . ARG A 1 196 ? 24.044 4.541 -17.320 1.00 66.50 196 ARG A N 1
ATOM 1471 C CA . ARG A 1 196 ? 24.210 3.086 -17.560 1.00 66.50 196 ARG A CA 1
ATOM 1472 C C . ARG A 1 196 ? 23.423 2.183 -16.613 1.00 66.50 196 ARG A C 1
ATOM 1474 O O . ARG A 1 196 ? 23.688 0.976 -16.545 1.00 66.50 196 ARG A O 1
ATOM 1481 N N . SER A 1 197 ? 22.454 2.749 -15.916 1.00 71.06 197 SER A N 1
ATOM 1482 C CA . SER A 1 197 ? 21.663 2.053 -14.911 1.00 71.06 197 SER A CA 1
ATOM 1483 C C . SER A 1 197 ? 20.679 1.100 -15.577 1.00 71.06 197 SER A C 1
ATOM 1485 O O . SER A 1 197 ? 19.971 1.448 -16.522 1.00 71.06 197 SER A O 1
ATOM 1487 N N . LYS A 1 198 ? 20.650 -0.147 -15.102 1.00 82.19 198 LYS A N 1
ATOM 1488 C CA . LYS A 1 198 ? 19.725 -1.173 -15.599 1.00 82.19 198 LYS A CA 1
ATOM 1489 C C . LYS A 1 198 ? 18.723 -1.494 -14.515 1.00 82.19 198 LYS A C 1
ATOM 1491 O O . LYS A 1 198 ? 19.073 -2.125 -13.516 1.00 82.19 198 LYS A O 1
ATOM 1496 N N . ILE A 1 199 ? 17.476 -1.119 -14.754 1.00 87.31 199 ILE A N 1
ATOM 1497 C CA . ILE A 1 199 ? 16.385 -1.390 -13.828 1.00 87.31 199 ILE A CA 1
ATOM 1498 C C . ILE A 1 199 ? 15.608 -2.576 -14.358 1.00 87.31 199 ILE A C 1
ATOM 1500 O O . ILE A 1 199 ? 15.131 -2.569 -15.488 1.00 87.31 199 ILE A O 1
ATOM 1504 N N . LYS A 1 200 ? 15.508 -3.626 -13.552 1.00 88.12 200 LYS A N 1
ATOM 1505 C CA . LYS A 1 200 ? 14.740 -4.826 -13.879 1.00 88.12 200 LYS A CA 1
ATOM 1506 C C . LYS A 1 200 ? 13.550 -4.901 -12.954 1.00 88.12 200 LYS A C 1
ATOM 1508 O O . LYS A 1 200 ? 13.726 -4.860 -11.739 1.00 88.12 200 LYS A O 1
ATOM 1513 N N . TYR A 1 201 ? 12.368 -5.081 -13.519 1.00 92.00 201 TYR A N 1
ATOM 1514 C CA . TYR A 1 201 ? 11.155 -5.280 -12.742 1.00 92.00 201 TYR A CA 1
ATOM 1515 C C . TYR A 1 201 ? 10.497 -6.605 -13.104 1.00 92.00 201 TYR A C 1
ATOM 1517 O O . TYR A 1 201 ? 10.542 -7.058 -14.251 1.00 92.00 201 TYR A O 1
ATOM 1525 N N . THR A 1 202 ? 9.878 -7.233 -12.112 1.00 92.62 202 THR A N 1
ATOM 1526 C CA . THR A 1 202 ? 9.031 -8.408 -12.289 1.00 92.62 202 THR A CA 1
ATOM 1527 C C . THR A 1 202 ? 7.848 -8.352 -11.337 1.00 92.62 202 THR A C 1
ATOM 1529 O O . THR A 1 202 ? 8.008 -7.935 -10.195 1.00 92.62 202 THR A O 1
ATOM 1532 N N . TYR A 1 203 ? 6.689 -8.811 -11.784 1.00 94.94 203 TYR A N 1
ATOM 1533 C CA . TYR A 1 203 ? 5.497 -9.001 -10.960 1.00 94.94 203 TYR A CA 1
ATOM 1534 C C . TYR A 1 203 ? 4.611 -10.084 -11.583 1.00 94.94 203 TYR A C 1
ATOM 1536 O O . TYR A 1 203 ? 4.921 -10.618 -12.653 1.00 94.94 203 TYR A O 1
ATOM 1544 N N . PHE A 1 204 ? 3.520 -10.446 -10.916 1.00 90.56 204 PHE A N 1
ATOM 1545 C CA . PHE A 1 204 ? 2.593 -11.468 -11.390 1.00 90.56 204 PHE A CA 1
ATOM 1546 C C . PHE A 1 204 ? 1.172 -10.925 -11.492 1.00 90.56 204 PHE A C 1
ATOM 1548 O O . PHE A 1 204 ? 0.709 -10.219 -10.604 1.00 90.56 204 PHE A O 1
ATOM 1555 N N . MET A 1 205 ? 0.487 -11.284 -12.579 1.00 91.88 205 MET A N 1
ATOM 1556 C CA . MET A 1 205 ? -0.894 -10.888 -12.871 1.00 91.88 205 MET A CA 1
ATOM 1557 C C . MET A 1 205 ? -1.770 -12.109 -13.073 1.00 91.88 205 MET A C 1
ATOM 1559 O O . MET A 1 205 ? -1.343 -13.054 -13.735 1.00 91.88 205 MET A O 1
ATOM 1563 N N . LYS A 1 206 ? -3.002 -12.088 -12.562 1.00 86.62 206 LYS A N 1
ATOM 1564 C CA . LYS A 1 206 ? -3.982 -13.162 -12.775 1.00 86.62 206 LYS A CA 1
ATOM 1565 C C . LYS A 1 206 ? -4.114 -13.479 -14.275 1.00 86.62 206 LYS A C 1
ATOM 1567 O O . LYS A 1 206 ? -4.196 -12.572 -15.103 1.00 86.62 206 LYS A O 1
ATOM 1572 N N . LYS A 1 207 ? -4.089 -14.762 -14.643 1.00 82.88 207 LYS A N 1
ATOM 1573 C CA . LYS A 1 207 ? -4.393 -15.193 -16.012 1.00 82.88 207 LYS A CA 1
ATOM 1574 C C . LYS A 1 207 ? -5.882 -14.966 -16.242 1.00 82.88 207 LYS A C 1
ATOM 1576 O O . LYS A 1 207 ? -6.693 -15.402 -15.430 1.00 82.88 207 LYS A O 1
ATOM 1581 N N . SER A 1 208 ? -6.229 -14.298 -17.336 1.00 69.50 208 SER A N 1
ATOM 1582 C CA . SER A 1 208 ? -7.603 -14.340 -17.822 1.00 69.50 208 SER A CA 1
ATOM 1583 C C . SER A 1 208 ? -7.880 -15.777 -18.265 1.00 69.50 208 SER A C 1
ATOM 1585 O O . SER A 1 208 ? -7.099 -16.336 -19.041 1.00 69.50 208 SER A O 1
ATOM 1587 N N . THR A 1 209 ? -8.906 -16.412 -17.704 1.00 49.44 209 THR A N 1
ATOM 1588 C CA . THR A 1 209 ? -9.327 -17.758 -18.091 1.00 49.44 209 THR A CA 1
ATOM 1589 C C . THR A 1 209 ? -9.854 -17.671 -19.520 1.00 49.44 209 THR A C 1
ATOM 1591 O O . THR A 1 209 ? -10.984 -17.246 -19.732 1.00 49.44 209 THR A O 1
ATOM 1594 N N . GLN A 1 210 ? -9.033 -18.016 -20.515 1.00 45.44 210 GLN A N 1
ATOM 1595 C CA . GLN A 1 210 ? -9.557 -18.246 -21.855 1.00 45.44 210 GLN A CA 1
ATOM 1596 C C . GLN A 1 210 ? -10.454 -19.478 -21.784 1.00 45.44 210 GLN A C 1
ATOM 1598 O O . GLN A 1 210 ? -9.988 -20.583 -21.501 1.00 45.44 210 GLN A O 1
ATOM 1603 N N . LEU A 1 211 ? -11.752 -19.250 -21.961 1.00 39.75 211 LEU A N 1
ATOM 1604 C CA . LEU A 1 211 ? -12.738 -20.294 -22.159 1.00 39.75 211 LEU A CA 1
ATOM 1605 C C . LEU A 1 211 ? -12.319 -21.067 -23.414 1.00 39.75 211 LEU A C 1
ATOM 1607 O O . LEU A 1 211 ? -12.257 -20.505 -24.506 1.00 39.75 211 LEU A O 1
ATOM 1611 N N . GLY A 1 212 ? -11.944 -22.330 -23.231 1.00 38.06 212 GLY A N 1
ATOM 1612 C CA . GLY A 1 212 ? -11.569 -23.201 -24.329 1.00 38.06 212 GLY A CA 1
ATOM 1613 C C . GLY A 1 212 ? -12.743 -23.394 -25.282 1.00 38.06 212 GLY A C 1
ATOM 1614 O O . GLY A 1 212 ? -13.790 -23.899 -24.893 1.00 38.06 212 GLY A O 1
ATOM 1615 N N . SER A 1 213 ? -12.535 -23.041 -26.542 1.00 35.59 213 SER A N 1
ATOM 1616 C CA . SER A 1 213 ? -13.135 -23.741 -27.672 1.00 35.59 213 SER A CA 1
ATOM 1617 C C . SER A 1 213 ? -12.024 -23.882 -28.703 1.00 35.59 213 SER A C 1
ATOM 1619 O O . SER A 1 213 ? -11.348 -22.918 -29.060 1.00 35.59 213 SER A O 1
ATOM 1621 N N . GLY A 1 214 ? -11.708 -25.131 -29.028 1.00 42.88 214 GLY A N 1
ATOM 1622 C CA . GLY A 1 214 ? -10.668 -25.442 -29.986 1.00 42.88 214 GLY A CA 1
ATOM 1623 C C . GLY A 1 214 ? -11.129 -25.065 -31.381 1.00 42.88 214 GLY A C 1
ATOM 1624 O O . GLY A 1 214 ? -12.154 -25.554 -31.828 1.00 42.88 214 GLY A O 1
ATOM 1625 N N . GLU A 1 215 ? -10.319 -24.280 -32.078 1.00 32.03 215 GLU A N 1
ATOM 1626 C CA . GLU A 1 215 ? -10.282 -24.286 -33.532 1.00 32.03 215 GLU A CA 1
ATOM 1627 C C . GLU A 1 215 ? -8.850 -23.997 -33.980 1.00 32.03 215 GLU A C 1
ATOM 1629 O O . GLU A 1 215 ? -8.241 -22.974 -33.661 1.00 32.03 215 GLU A O 1
ATOM 1634 N N . ARG A 1 216 ? -8.271 -24.981 -34.672 1.00 40.88 216 ARG A N 1
ATOM 1635 C CA . ARG A 1 216 ? -7.005 -24.842 -35.383 1.00 40.88 216 ARG A CA 1
ATOM 1636 C C . ARG A 1 216 ? -7.231 -23.883 -36.545 1.00 40.88 216 ARG A C 1
ATOM 1638 O O . ARG A 1 216 ? -7.767 -24.294 -37.566 1.00 40.88 216 ARG A O 1
ATOM 1645 N N . ILE A 1 217 ? -6.722 -22.664 -36.436 1.00 37.22 217 ILE A N 1
ATOM 1646 C CA . ILE A 1 217 ? -6.395 -21.864 -37.615 1.00 37.22 217 ILE A CA 1
ATOM 1647 C C . ILE A 1 217 ? -4.934 -21.457 -37.496 1.00 37.22 217 ILE A C 1
ATOM 1649 O O . ILE A 1 217 ? -4.559 -20.495 -36.832 1.00 37.22 217 ILE A O 1
ATOM 1653 N N . SER A 1 218 ? -4.086 -22.251 -38.142 1.00 38.06 218 SER A N 1
ATOM 1654 C CA . SER A 1 218 ? -2.785 -21.783 -38.583 1.00 38.06 218 SER A CA 1
ATOM 1655 C C . SER A 1 218 ? -3.014 -20.684 -39.616 1.00 38.06 218 SER A C 1
ATOM 1657 O O . SER A 1 218 ? -3.492 -20.981 -40.711 1.00 38.06 218 SER A O 1
ATOM 1659 N N . LYS A 1 219 ? -2.648 -19.447 -39.291 1.00 36.16 219 LYS A N 1
ATOM 1660 C CA . LYS A 1 219 ? -1.913 -18.570 -40.205 1.00 36.16 219 LYS A CA 1
ATOM 1661 C C . LYS A 1 219 ? -1.385 -17.355 -39.453 1.00 36.16 219 LYS A C 1
ATOM 1663 O O . LYS A 1 219 ? -2.076 -16.698 -38.687 1.00 36.16 219 LYS A O 1
ATOM 1668 N N . THR A 1 220 ? -0.095 -17.173 -39.655 1.00 44.47 220 THR A N 1
ATOM 1669 C CA . THR A 1 220 ? 0.781 -16.099 -39.221 1.00 44.47 220 THR A CA 1
ATOM 1670 C C . THR A 1 220 ? 0.196 -14.742 -39.593 1.00 44.47 220 THR A C 1
ATOM 1672 O O . THR A 1 220 ? 0.067 -14.481 -40.780 1.00 44.47 220 THR A O 1
ATOM 1675 N N . GLU A 1 221 ? -0.086 -13.872 -38.620 1.00 37.19 221 GLU A N 1
ATOM 1676 C CA . GLU A 1 221 ? -0.257 -12.436 -38.867 1.00 37.19 221 GLU A CA 1
ATOM 1677 C C . GLU A 1 221 ? 0.091 -11.608 -37.609 1.00 37.19 221 GLU A C 1
ATOM 1679 O O . GLU A 1 221 ? -0.413 -11.823 -36.510 1.00 37.19 221 GLU A O 1
ATOM 1684 N N . SER A 1 222 ? 1.074 -10.731 -37.810 1.00 38.81 222 SER A N 1
ATOM 1685 C CA . SER A 1 222 ? 1.519 -9.524 -37.099 1.00 38.81 222 SER A CA 1
ATOM 1686 C C . SER A 1 222 ? 1.024 -9.232 -35.671 1.00 38.81 222 SER A C 1
ATOM 1688 O O . SER A 1 222 ? -0.133 -8.914 -35.422 1.00 38.81 222 SER A O 1
ATOM 1690 N N . PHE A 1 223 ? 1.983 -9.134 -34.747 1.00 46.28 223 PHE A N 1
ATOM 1691 C CA . PHE A 1 223 ? 1.839 -8.811 -33.319 1.00 46.28 223 PHE A CA 1
ATOM 1692 C C . PHE A 1 223 ? 1.426 -7.355 -32.974 1.00 46.28 223 PHE A C 1
ATOM 1694 O O . PHE A 1 223 ? 1.624 -6.932 -31.840 1.00 46.28 223 PHE A O 1
ATOM 1701 N N . ASN A 1 224 ? 0.841 -6.590 -33.904 1.00 42.06 224 ASN A N 1
ATOM 1702 C CA . ASN A 1 224 ? 0.470 -5.179 -33.699 1.00 42.06 224 ASN A CA 1
ATOM 1703 C C . ASN A 1 224 ? -0.953 -4.863 -34.192 1.00 42.06 224 ASN A C 1
ATOM 1705 O O . ASN A 1 224 ? -1.150 -3.984 -35.027 1.00 42.06 224 ASN A O 1
ATOM 1709 N N . ALA A 1 225 ? -1.955 -5.548 -33.645 1.00 31.25 225 ALA A N 1
ATOM 1710 C CA . ALA A 1 225 ? -3.333 -5.067 -33.673 1.00 31.25 225 ALA A CA 1
ATOM 1711 C C . ALA A 1 225 ? -3.786 -4.834 -32.229 1.00 31.25 225 ALA A C 1
ATOM 1713 O O . ALA A 1 225 ? -3.886 -5.771 -31.434 1.00 31.25 22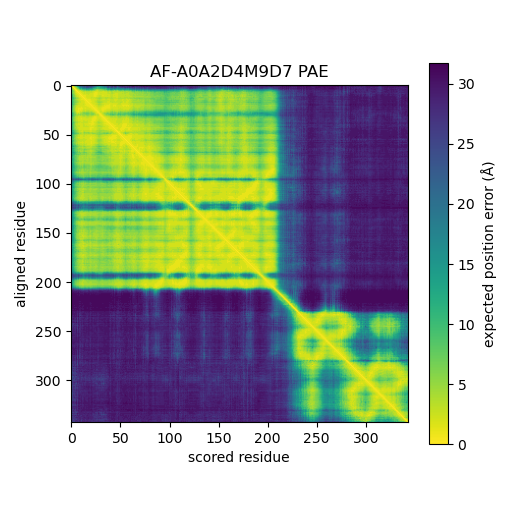5 ALA A O 1
ATOM 1714 N N . ILE A 1 226 ? -4.019 -3.569 -31.878 1.00 42.75 226 ILE A N 1
ATOM 1715 C CA . ILE A 1 226 ? -4.690 -3.177 -30.638 1.00 42.75 226 ILE A CA 1
ATOM 1716 C C . ILE A 1 226 ? -6.094 -3.779 -30.714 1.00 42.75 226 ILE A C 1
ATOM 1718 O O . ILE A 1 226 ? -6.964 -3.254 -31.402 1.00 42.75 226 ILE A O 1
ATOM 1722 N N . LYS A 1 227 ? -6.313 -4.926 -30.063 1.00 40.00 227 LYS A N 1
ATOM 1723 C CA . LYS A 1 227 ? -7.660 -5.476 -29.900 1.00 40.00 227 LYS A CA 1
ATOM 1724 C C . LYS A 1 227 ? -8.291 -4.797 -28.693 1.00 40.00 227 LYS A C 1
ATOM 1726 O O . LYS A 1 227 ? -8.253 -5.304 -27.571 1.00 40.00 227 LYS A O 1
ATOM 1731 N N . GLU A 1 228 ? -8.796 -3.601 -28.956 1.00 46.84 228 GLU A N 1
ATOM 1732 C CA . GLU A 1 228 ? -9.695 -2.851 -28.093 1.00 46.84 228 GLU A CA 1
ATOM 1733 C C . GLU A 1 228 ? -10.866 -3.775 -27.724 1.00 46.84 228 GLU A C 1
ATOM 1735 O O . GLU A 1 228 ? -11.714 -4.123 -28.539 1.00 46.84 228 GLU A O 1
ATOM 1740 N N . THR A 1 229 ? -10.818 -4.314 -26.509 1.00 51.66 229 THR A N 1
ATOM 1741 C CA . THR A 1 229 ? -11.831 -5.227 -25.963 1.00 51.66 229 THR A CA 1
ATOM 1742 C C . THR A 1 229 ? -12.522 -4.544 -24.796 1.00 51.66 229 THR A C 1
ATOM 1744 O O . THR A 1 229 ? -12.581 -5.061 -23.686 1.00 51.66 229 THR A O 1
ATOM 1747 N N . VAL A 1 230 ? -13.033 -3.345 -25.063 1.00 52.97 230 VAL A N 1
ATOM 1748 C CA . VAL A 1 230 ? -14.073 -2.711 -24.254 1.00 52.97 230 VAL A CA 1
ATOM 1749 C C . VAL A 1 230 ? -15.148 -2.280 -25.241 1.00 52.97 230 VAL A C 1
ATOM 1751 O O . VAL A 1 230 ? -15.146 -1.163 -25.736 1.00 52.97 230 VAL A O 1
ATOM 1754 N N . LEU A 1 231 ? -16.009 -3.225 -25.621 1.00 66.38 231 LEU A N 1
ATOM 1755 C CA . LEU A 1 231 ? -17.149 -2.932 -26.495 1.00 66.38 231 LEU A CA 1
ATOM 1756 C C . LEU A 1 231 ? -18.264 -2.201 -25.733 1.00 66.38 231 LEU A C 1
ATOM 1758 O O . LEU A 1 231 ? -19.069 -1.515 -26.360 1.00 66.38 231 LEU A O 1
ATOM 1762 N N . SER A 1 232 ? -18.251 -2.304 -24.398 1.00 77.25 232 SER A N 1
ATOM 1763 C CA . SER A 1 232 ? -19.262 -1.741 -23.511 1.00 77.25 232 SER A CA 1
ATOM 1764 C C . SER A 1 232 ? -18.686 -1.363 -22.148 1.00 77.25 232 SER A C 1
ATOM 1766 O O . SER A 1 232 ? -17.854 -2.083 -21.585 1.00 77.25 232 SER A O 1
ATOM 1768 N N . GLU A 1 233 ? -19.159 -0.252 -21.594 1.00 83.31 233 GLU A N 1
ATOM 1769 C CA . GLU A 1 233 ? -18.726 0.316 -20.319 1.00 83.31 233 GLU A CA 1
ATOM 1770 C C . GLU A 1 233 ? -19.900 0.615 -19.374 1.00 83.31 233 GLU A C 1
ATOM 1772 O O . GLU A 1 233 ? -21.054 0.783 -19.780 1.00 83.31 233 GLU A O 1
ATOM 1777 N N . TRP A 1 234 ? -19.608 0.657 -18.070 1.00 84.50 234 TRP A N 1
ATOM 1778 C CA . TRP A 1 234 ? -20.582 1.059 -17.058 1.00 84.50 234 TRP A CA 1
ATOM 1779 C C . TRP A 1 234 ? -20.646 2.581 -16.973 1.00 84.50 234 TRP A C 1
ATOM 1781 O O . TRP A 1 234 ? -19.757 3.212 -16.403 1.00 84.50 234 TRP A O 1
ATOM 1791 N N . ILE A 1 235 ? -21.736 3.157 -17.461 1.00 85.12 235 ILE A N 1
ATOM 1792 C CA . ILE A 1 235 ? -22.048 4.570 -17.285 1.00 85.12 235 ILE A CA 1
ATOM 1793 C C . ILE A 1 235 ? -22.778 4.754 -15.956 1.00 85.12 235 ILE A C 1
ATOM 1795 O O . ILE A 1 235 ? -23.754 4.059 -15.652 1.00 85.12 235 ILE A O 1
ATOM 1799 N N . ILE A 1 236 ? -22.281 5.694 -15.156 1.00 87.19 236 ILE A N 1
ATOM 1800 C CA . ILE A 1 236 ? -22.856 6.087 -13.872 1.00 87.19 236 ILE A CA 1
ATOM 1801 C C . ILE A 1 236 ? -23.431 7.492 -13.982 1.00 87.19 236 ILE A C 1
ATOM 1803 O O . ILE A 1 236 ? -22.817 8.374 -14.574 1.00 87.19 236 ILE A O 1
ATOM 1807 N N . GLU A 1 237 ? -24.589 7.703 -13.377 1.00 87.50 237 GLU A N 1
ATOM 1808 C CA . GLU A 1 237 ? -25.138 9.045 -13.190 1.00 87.50 237 GLU A CA 1
ATOM 1809 C C . GLU A 1 237 ? -24.711 9.628 -11.838 1.00 87.50 237 GLU A C 1
ATOM 1811 O O . GLU A 1 237 ? -24.130 8.944 -10.979 1.00 87.50 237 GLU A O 1
ATOM 1816 N N . GLU A 1 238 ? -25.012 10.912 -11.648 1.00 82.38 238 GLU A N 1
ATOM 1817 C CA . GLU A 1 238 ? -24.876 11.558 -10.350 1.00 82.38 238 GLU A CA 1
ATOM 1818 C C . GLU A 1 238 ? -25.756 10.873 -9.295 1.00 82.38 238 GLU A C 1
ATOM 1820 O O . GLU A 1 238 ? -26.757 10.210 -9.581 1.00 82.38 238 GLU A O 1
ATOM 1825 N N . TRP A 1 239 ? -25.346 10.999 -8.035 1.00 87.94 239 TRP A N 1
ATOM 1826 C CA . TRP A 1 239 ? -26.136 10.482 -6.928 1.00 87.94 239 TRP A CA 1
ATOM 1827 C C . TRP A 1 239 ? -27.409 11.302 -6.768 1.00 87.94 239 TRP A C 1
ATOM 1829 O O . TRP A 1 239 ? -27.344 12.522 -6.651 1.00 87.94 239 TRP A O 1
ATOM 1839 N N . GLY A 1 240 ? -28.547 10.617 -6.684 1.00 88.12 240 GLY A N 1
ATOM 1840 C CA . GLY A 1 240 ? -29.811 11.240 -6.324 1.00 88.12 240 GLY A CA 1
ATOM 1841 C C . GLY A 1 240 ? -29.806 11.771 -4.890 1.00 88.12 240 GLY A C 1
ATOM 1842 O O . GLY A 1 240 ? -28.856 11.587 -4.121 1.00 88.12 240 GLY A O 1
ATOM 1843 N N . GLU A 1 241 ? -30.900 12.417 -4.507 1.00 88.19 241 GLU A N 1
ATOM 1844 C CA . GLU A 1 241 ? -31.061 12.967 -3.164 1.00 88.19 241 GLU A CA 1
ATOM 1845 C C . GLU A 1 241 ? -30.990 11.884 -2.078 1.00 88.19 241 GLU A C 1
ATOM 1847 O O . GLU A 1 241 ? -31.298 10.706 -2.290 1.00 88.19 241 GLU A O 1
ATOM 1852 N N . CYS A 1 242 ? -30.527 12.280 -0.893 1.00 89.38 242 CYS A N 1
ATOM 1853 C CA . CYS A 1 242 ? -30.460 11.368 0.239 1.00 89.38 242 CYS A CA 1
ATOM 1854 C C . CYS A 1 242 ? -31.873 11.008 0.702 1.00 89.38 242 CYS A C 1
ATOM 1856 O O . CYS A 1 242 ? -32.705 11.887 0.903 1.00 89.38 242 CYS A O 1
ATOM 1858 N N . SER A 1 243 ? -32.133 9.721 0.951 1.00 89.00 243 SER A N 1
ATOM 1859 C CA . SER A 1 243 ? -33.457 9.250 1.381 1.00 89.00 243 SER A CA 1
ATOM 1860 C C . SER A 1 243 ? -33.944 9.865 2.699 1.00 89.00 243 SER A C 1
ATOM 1862 O O . SER A 1 243 ? -35.111 9.716 3.051 1.00 89.00 243 SER A O 1
ATOM 1864 N N . LYS A 1 244 ? -33.037 10.449 3.489 1.00 82.25 244 LYS A N 1
ATOM 1865 C CA . LYS A 1 244 ? -33.328 11.145 4.744 1.00 82.25 244 LYS A CA 1
ATOM 1866 C C . LYS A 1 244 ? -32.400 12.342 4.884 1.00 82.25 244 LYS A C 1
ATOM 1868 O O . LYS A 1 244 ? -31.230 12.254 4.545 1.00 82.25 244 LYS A O 1
ATOM 1873 N N . SER A 1 245 ? -32.894 13.427 5.462 1.00 80.81 245 SER A N 1
ATOM 1874 C CA . SER A 1 245 ? -32.082 14.608 5.779 1.00 80.81 245 SER A CA 1
ATOM 1875 C C . SER A 1 245 ? -31.247 14.457 7.061 1.00 80.81 245 SER A C 1
ATOM 1877 O O . SER A 1 245 ? -30.348 15.256 7.299 1.00 80.81 245 SER A O 1
ATOM 1879 N N . CYS A 1 246 ? -31.527 13.441 7.884 1.00 81.94 246 CYS A N 1
ATOM 1880 C CA . CYS A 1 246 ? -30.818 13.138 9.127 1.00 81.94 246 CYS A CA 1
ATOM 1881 C C . CYS A 1 246 ? -30.880 11.633 9.449 1.00 81.94 246 CYS A C 1
ATOM 1883 O O . CYS A 1 246 ? -31.738 10.896 8.947 1.00 81.94 246 CYS A O 1
ATOM 1885 N N . GLY A 1 247 ? -30.013 11.172 10.346 1.00 81.31 247 GLY A N 1
ATOM 1886 C CA . GLY A 1 247 ? -29.999 9.810 10.867 1.00 81.31 247 GLY A CA 1
ATOM 1887 C C . GLY A 1 247 ? -29.153 8.869 10.019 1.00 81.31 247 GLY A C 1
ATOM 1888 O O . GLY A 1 247 ? -27.949 9.021 9.964 1.00 81.31 247 GLY A O 1
ATOM 1889 N N . THR A 1 248 ? -29.767 7.843 9.433 1.00 83.06 248 THR A N 1
ATOM 1890 C CA . THR A 1 248 ? -29.101 6.928 8.493 1.00 83.06 248 THR A CA 1
ATOM 1891 C C . THR A 1 248 ? -29.918 6.868 7.209 1.00 83.06 248 THR A C 1
ATOM 1893 O O . THR A 1 248 ? -30.984 6.235 7.147 1.00 83.06 248 THR A O 1
ATOM 1896 N N . GLY A 1 249 ? -29.457 7.614 6.206 1.00 86.69 249 GLY A N 1
ATOM 1897 C CA . GLY A 1 249 ? -30.043 7.683 4.873 1.00 86.69 249 GLY A CA 1
ATOM 1898 C C . GLY A 1 249 ? -29.254 6.876 3.842 1.00 86.69 249 GLY A C 1
ATOM 1899 O O . GLY A 1 249 ? -28.125 6.443 4.080 1.00 86.69 249 GLY A O 1
ATOM 1900 N N . TRP A 1 250 ? -29.857 6.692 2.669 1.00 87.88 250 TRP A N 1
ATOM 1901 C CA . TRP A 1 250 ? -29.231 6.066 1.509 1.00 87.88 250 TRP A CA 1
ATOM 1902 C C . TRP A 1 250 ? -29.444 6.924 0.260 1.00 87.88 250 TRP A C 1
ATOM 1904 O O . TRP A 1 250 ? -30.543 7.428 0.034 1.00 87.88 250 TRP A O 1
ATOM 1914 N N . GLN A 1 251 ? -28.404 7.074 -0.555 1.00 87.88 251 GLN A N 1
ATOM 1915 C CA . GLN A 1 251 ? -28.486 7.645 -1.900 1.00 87.88 251 GLN A CA 1
ATOM 1916 C C . GLN A 1 251 ? -28.437 6.528 -2.928 1.00 87.88 251 GLN A C 1
ATOM 1918 O O . GLN A 1 251 ? -27.741 5.527 -2.732 1.00 87.88 251 GLN A O 1
ATOM 1923 N N . ARG A 1 252 ? -29.153 6.725 -4.034 1.00 91.56 252 ARG A N 1
ATOM 1924 C CA . ARG A 1 252 ? -29.128 5.835 -5.195 1.00 91.56 252 ARG A CA 1
ATOM 1925 C C . ARG A 1 252 ? -28.666 6.590 -6.432 1.00 91.56 252 ARG A C 1
ATOM 1927 O O . ARG A 1 252 ? -28.859 7.798 -6.510 1.00 91.56 252 ARG A O 1
ATOM 1934 N N . ARG A 1 253 ? -28.065 5.886 -7.383 1.00 88.75 253 ARG A N 1
ATOM 1935 C CA . ARG A 1 253 ? -27.728 6.420 -8.710 1.00 88.75 253 ARG A CA 1
ATOM 1936 C C . ARG A 1 253 ? -28.018 5.390 -9.789 1.00 88.75 253 ARG A C 1
ATOM 1938 O O . ARG A 1 253 ? -28.032 4.192 -9.507 1.00 88.75 253 ARG A O 1
ATOM 1945 N N . SER A 1 254 ? -28.199 5.854 -11.019 1.00 88.88 254 SER A N 1
ATOM 1946 C CA . SER A 1 254 ? -28.301 4.974 -12.181 1.00 88.88 254 SER A CA 1
ATOM 1947 C C . SER A 1 254 ? -26.926 4.397 -12.531 1.00 88.88 254 SER A C 1
ATOM 1949 O O . SER A 1 254 ? -25.920 5.109 -12.521 1.00 88.88 254 SER A O 1
ATOM 1951 N N . VAL A 1 255 ? -26.883 3.095 -12.818 1.00 91.75 255 VAL A N 1
ATOM 1952 C CA . VAL A 1 255 ? -25.689 2.376 -13.284 1.00 91.75 255 VAL A CA 1
ATOM 1953 C C . VAL A 1 255 ? -26.110 1.514 -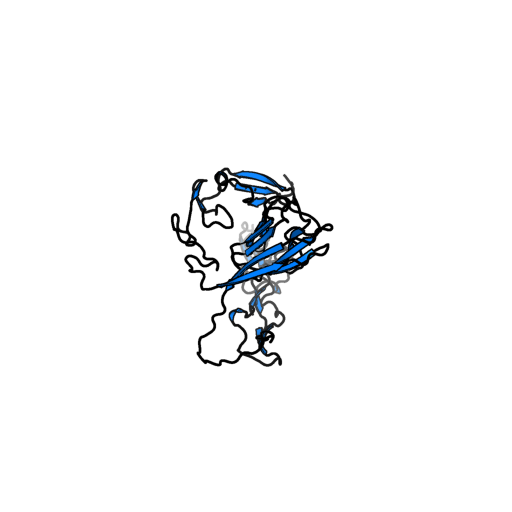14.468 1.00 91.75 255 VAL A C 1
ATOM 1955 O O . VAL A 1 255 ? -26.751 0.475 -14.288 1.00 91.75 255 VAL A O 1
ATOM 1958 N N . GLN A 1 256 ? -25.784 1.959 -15.680 1.00 90.25 256 GLN A N 1
ATOM 1959 C CA . GLN A 1 256 ? -26.218 1.332 -16.929 1.00 90.25 256 GLN A CA 1
ATOM 1960 C C . GLN A 1 256 ? -25.015 0.833 -17.720 1.00 90.25 256 GLN A C 1
ATOM 1962 O O . GLN A 1 256 ? -24.010 1.525 -17.837 1.00 90.25 256 GLN A O 1
ATOM 1967 N N . CYS A 1 257 ? -25.125 -0.372 -18.270 1.00 87.94 257 CYS A N 1
ATOM 1968 C CA . CYS A 1 257 ? -24.146 -0.881 -19.219 1.00 87.94 257 CYS A CA 1
ATOM 1969 C C . CYS A 1 257 ? -24.493 -0.333 -20.601 1.00 87.94 257 CYS A C 1
ATOM 1971 O O . CYS A 1 257 ? -25.625 -0.525 -21.061 1.00 87.94 257 CYS A O 1
ATOM 1973 N N . ARG A 1 258 ? -23.556 0.364 -21.242 1.00 86.06 258 ARG A N 1
ATOM 1974 C CA . ARG A 1 258 ? -23.744 0.911 -22.587 1.00 86.06 258 ARG A CA 1
ATOM 1975 C C . ARG A 1 258 ? -22.590 0.531 -23.500 1.00 86.06 258 ARG A C 1
ATOM 1977 O O . ARG A 1 258 ? -21.462 0.435 -23.034 1.00 86.06 258 ARG A O 1
ATOM 1984 N N . ASP A 1 259 ? -22.893 0.299 -24.772 1.00 82.44 259 ASP A N 1
ATOM 1985 C CA . ASP A 1 259 ? -21.885 0.071 -25.809 1.00 82.44 259 ASP A CA 1
ATOM 1986 C C . ASP A 1 259 ? -21.187 1.381 -26.226 1.00 82.44 259 ASP A C 1
ATOM 1988 O O . ASP A 1 259 ? -21.588 2.475 -25.819 1.00 82.44 259 ASP A O 1
ATOM 1992 N N . LEU A 1 260 ? -20.170 1.288 -27.089 1.00 74.94 260 LEU A N 1
ATOM 1993 C CA . LEU A 1 260 ? -19.463 2.448 -27.667 1.00 74.94 260 LEU A CA 1
ATOM 1994 C C . LEU A 1 260 ? -20.374 3.423 -28.448 1.00 74.94 260 LEU A C 1
ATOM 1996 O O . LEU A 1 260 ? -19.968 4.542 -28.749 1.00 74.94 260 LEU A O 1
ATOM 2000 N N . SER A 1 261 ? -21.599 3.015 -28.793 1.00 78.88 261 SER A N 1
ATOM 2001 C CA . SER A 1 261 ? -22.613 3.851 -29.454 1.00 78.88 261 SER A CA 1
ATOM 2002 C C . SER A 1 261 ? -23.645 4.424 -28.469 1.00 78.88 261 SER A C 1
ATOM 2004 O O . SER A 1 261 ? -24.632 5.032 -28.891 1.00 78.88 261 SER A O 1
ATOM 2006 N N . GLY A 1 262 ? -23.447 4.225 -27.161 1.00 73.94 262 GLY A N 1
ATOM 2007 C CA . GLY A 1 262 ? -24.311 4.714 -26.090 1.00 73.94 262 GLY A CA 1
ATOM 2008 C C . GLY A 1 262 ? -25.630 3.950 -25.926 1.00 73.94 262 GLY A C 1
ATOM 2009 O O . GLY A 1 262 ? -26.512 4.429 -25.201 1.00 73.94 262 GLY A O 1
ATOM 2010 N N . ARG A 1 263 ? -25.800 2.790 -26.574 1.00 82.81 263 ARG A N 1
ATOM 2011 C CA . ARG A 1 263 ? -27.017 1.964 -26.496 1.00 82.81 263 ARG A CA 1
ATOM 2012 C C . ARG A 1 263 ? -26.932 0.972 -25.336 1.00 82.81 263 ARG A C 1
ATOM 2014 O O . ARG A 1 263 ? -25.829 0.598 -24.948 1.00 82.81 263 ARG A O 1
ATOM 2021 N N . PRO A 1 264 ? -28.070 0.526 -24.770 1.00 85.00 264 PRO A N 1
ATOM 2022 C CA . PRO A 1 264 ? -28.067 -0.473 -23.707 1.00 85.00 264 PRO A CA 1
ATOM 2023 C C . PRO A 1 264 ? -27.357 -1.756 -24.142 1.00 85.00 264 PRO A C 1
ATOM 2025 O O . PRO A 1 264 ? -27.717 -2.357 -25.153 1.00 85.00 264 PRO A O 1
ATOM 2028 N N . ALA A 1 265 ? -26.386 -2.180 -23.342 1.00 85.00 265 ALA A N 1
ATOM 2029 C CA . ALA A 1 265 ? -25.593 -3.374 -23.578 1.00 85.00 265 ALA A CA 1
ATOM 2030 C C . ALA A 1 265 ? -25.660 -4.324 -22.369 1.00 85.00 265 ALA A C 1
ATOM 2032 O O . ALA A 1 265 ? -26.180 -3.980 -21.304 1.00 85.00 265 ALA A O 1
ATOM 2033 N N . SER A 1 266 ? -25.167 -5.553 -22.531 1.00 81.81 266 SER A N 1
ATOM 2034 C CA . SER A 1 266 ? -25.233 -6.599 -21.487 1.00 81.81 266 SER A CA 1
ATOM 2035 C C . SER A 1 266 ? -23.901 -7.299 -21.212 1.00 81.81 266 SER A C 1
ATOM 2037 O O . SER A 1 266 ? -23.809 -8.141 -20.320 1.00 81.81 266 SER A O 1
ATOM 2039 N N . ASP A 1 267 ? -22.874 -6.940 -21.970 1.00 79.12 267 ASP A N 1
ATOM 2040 C CA . ASP A 1 267 ? -21.533 -7.523 -21.998 1.00 79.12 267 ASP A CA 1
ATOM 2041 C C . ASP A 1 267 ? -20.518 -6.764 -21.126 1.00 79.12 267 ASP A C 1
ATOM 2043 O O . ASP A 1 267 ? -19.350 -7.148 -21.071 1.00 79.12 267 ASP A O 1
ATOM 2047 N N . CYS A 1 268 ? -20.946 -5.740 -20.377 1.00 81.94 268 CYS A N 1
ATOM 2048 C CA . CYS A 1 268 ? -20.096 -5.120 -19.363 1.00 81.94 268 CYS A CA 1
ATOM 2049 C C . CYS A 1 268 ? -19.681 -6.141 -18.296 1.00 81.94 268 CYS A C 1
ATOM 2051 O O . CYS A 1 268 ? -20.500 -6.912 -17.784 1.00 81.94 268 CYS A O 1
ATOM 2053 N N . ALA A 1 269 ? -18.409 -6.093 -17.894 1.00 80.25 269 ALA A N 1
ATOM 2054 C CA . ALA A 1 269 ? -17.875 -6.939 -16.833 1.00 80.25 269 ALA A CA 1
ATOM 2055 C C . ALA A 1 269 ? -18.648 -6.707 -15.523 1.00 80.25 269 ALA A C 1
ATOM 2057 O O . ALA A 1 269 ? -18.573 -5.631 -14.918 1.00 80.25 269 ALA A O 1
ATOM 2058 N N . LYS A 1 270 ? -19.415 -7.711 -15.081 1.00 79.12 270 LYS A N 1
ATOM 2059 C CA . LYS A 1 270 ? -20.272 -7.620 -13.886 1.00 79.12 270 LYS A CA 1
ATOM 2060 C C . LYS A 1 270 ? -19.458 -7.386 -12.615 1.00 79.12 270 LYS A C 1
ATOM 2062 O O . LYS A 1 270 ? -19.948 -6.750 -11.689 1.00 79.12 270 LYS A O 1
ATOM 2067 N N . GLU A 1 271 ? -18.212 -7.848 -12.588 1.00 69.50 271 GLU A N 1
ATOM 2068 C CA . GLU A 1 271 ? -17.273 -7.654 -11.480 1.00 69.50 271 GLU A CA 1
ATOM 2069 C C . GLU A 1 271 ? -16.836 -6.194 -11.321 1.00 69.50 271 GLU A C 1
ATOM 2071 O O . GLU A 1 271 ? -16.406 -5.800 -10.239 1.00 69.50 271 GLU A O 1
ATOM 2076 N N . LEU A 1 272 ? -16.946 -5.398 -12.389 1.00 76.19 272 LEU A N 1
ATOM 2077 C CA . LEU A 1 272 ? -16.637 -3.971 -12.397 1.00 76.19 272 LEU A CA 1
ATOM 2078 C C . LEU A 1 272 ? -17.882 -3.097 -12.215 1.00 76.19 272 LEU A C 1
ATOM 2080 O O . LEU A 1 272 ? -17.747 -1.877 -12.258 1.00 76.19 272 LEU A O 1
ATOM 2084 N N . LYS A 1 273 ? -19.077 -3.684 -12.018 1.00 84.69 273 LYS A N 1
ATOM 2085 C CA . LYS A 1 273 ? -20.318 -2.918 -11.845 1.00 84.69 273 LYS A CA 1
ATOM 2086 C C . LYS A 1 273 ? -20.177 -1.980 -10.636 1.00 84.69 273 LYS A C 1
ATOM 2088 O O . LYS A 1 273 ? -20.051 -2.464 -9.508 1.00 84.69 273 LYS A O 1
ATOM 2093 N N . PRO A 1 274 ? -20.227 -0.651 -10.836 1.00 84.81 274 PRO A N 1
ATOM 2094 C CA . PRO A 1 274 ? -20.169 0.300 -9.736 1.00 84.81 274 PRO A CA 1
ATOM 2095 C C . PRO A 1 274 ? -21.369 0.148 -8.796 1.00 84.81 274 PRO A C 1
ATOM 2097 O O . PRO A 1 274 ? -22.469 -0.193 -9.230 1.00 84.81 274 PRO A O 1
ATOM 2100 N N . ASN A 1 275 ? -21.180 0.467 -7.513 1.00 86.69 275 ASN A N 1
ATOM 2101 C CA . ASN A 1 275 ? -22.286 0.481 -6.553 1.00 86.69 275 ASN A CA 1
ATOM 2102 C C . ASN A 1 275 ? -23.342 1.512 -6.971 1.00 86.69 275 ASN A C 1
ATOM 2104 O O . ASN A 1 275 ? -23.004 2.663 -7.269 1.00 86.69 275 ASN A O 1
ATOM 2108 N N . ASP A 1 276 ? -24.603 1.103 -6.944 1.00 89.50 276 ASP A N 1
ATOM 2109 C CA . ASP A 1 276 ? -25.791 1.913 -7.218 1.00 89.50 276 ASP A CA 1
ATOM 2110 C C . ASP A 1 276 ? -26.430 2.473 -5.938 1.00 89.50 276 ASP A C 1
ATOM 2112 O O . ASP A 1 276 ? -27.342 3.292 -6.020 1.00 89.50 276 ASP A O 1
ATOM 2116 N N . VAL A 1 277 ? -25.925 2.087 -4.757 1.00 88.81 277 VAL A N 1
ATOM 2117 C CA . VAL A 1 277 ? -26.392 2.547 -3.440 1.00 88.81 277 VAL A CA 1
ATOM 2118 C C . VAL A 1 277 ? -25.210 2.918 -2.536 1.00 88.81 277 VAL A C 1
ATOM 2120 O O . VAL A 1 277 ? -24.220 2.185 -2.472 1.00 88.81 277 VAL A O 1
ATOM 2123 N N . ARG A 1 278 ? -25.310 4.036 -1.803 1.00 85.00 278 ARG A N 1
ATOM 2124 C CA . ARG A 1 278 ? -24.344 4.432 -0.756 1.00 85.00 278 ARG A CA 1
ATOM 2125 C C . ARG A 1 278 ? -25.037 5.041 0.472 1.00 85.00 278 ARG A C 1
ATOM 2127 O O . ARG A 1 278 ? -26.113 5.619 0.308 1.00 85.00 278 ARG A O 1
ATOM 2134 N N . PRO A 1 279 ? -24.451 4.952 1.680 1.00 82.50 279 PRO A N 1
ATOM 2135 C CA . PRO A 1 279 ? -24.971 5.657 2.850 1.00 82.50 279 PRO A CA 1
ATOM 2136 C C . PRO A 1 279 ? -24.807 7.179 2.704 1.00 82.50 279 PRO A C 1
ATOM 2138 O O . PRO A 1 279 ? -23.856 7.653 2.080 1.00 82.50 279 PRO A O 1
ATOM 2141 N N . CYS A 1 280 ? -25.739 7.936 3.279 1.00 83.06 280 CYS A N 1
ATOM 2142 C CA . CYS A 1 280 ? -25.747 9.401 3.306 1.00 83.06 280 CYS A CA 1
ATOM 2143 C C . CYS A 1 280 ? -26.427 9.923 4.585 1.00 83.06 280 CYS A C 1
ATOM 2145 O O . CYS A 1 280 ? -27.129 9.167 5.256 1.00 83.06 280 CYS A O 1
ATOM 2147 N N . ALA A 1 281 ? -26.233 11.217 4.874 1.00 66.81 281 ALA A N 1
ATOM 2148 C CA . ALA A 1 281 ? -26.701 11.923 6.073 1.00 66.81 281 ALA A CA 1
ATOM 2149 C C . ALA A 1 281 ? -26.238 11.258 7.382 1.00 66.81 281 ALA A C 1
ATOM 2151 O O . ALA A 1 281 ? -26.913 10.377 7.884 1.00 66.81 281 ALA A O 1
ATOM 2152 N N . ASP A 1 282 ? -25.103 11.705 7.931 1.00 69.50 282 ASP A N 1
ATOM 2153 C CA . ASP A 1 282 ? -24.520 11.197 9.193 1.00 69.50 282 ASP A CA 1
ATOM 2154 C C . ASP A 1 282 ? -24.813 12.119 10.399 1.00 69.50 282 ASP A C 1
ATOM 2156 O O . ASP A 1 282 ? -24.177 12.061 11.448 1.00 69.50 282 ASP A O 1
ATOM 2160 N N . THR A 1 283 ? -25.767 13.041 10.249 1.00 78.88 283 THR A N 1
ATOM 2161 C CA . THR A 1 283 ? -26.154 13.974 11.312 1.00 78.88 283 THR A CA 1
ATOM 2162 C C . THR A 1 283 ? -27.287 13.386 12.153 1.00 78.88 283 THR A C 1
ATOM 2164 O O . THR A 1 283 ? -28.291 12.931 11.598 1.00 78.88 283 THR A O 1
ATOM 2167 N N . PRO A 1 284 ? -27.197 13.394 13.497 1.00 83.31 284 PRO A N 1
ATOM 2168 C CA . PRO A 1 284 ? -28.285 12.917 14.343 1.00 83.31 284 PRO A CA 1
ATOM 2169 C C . PRO A 1 284 ? -29.582 13.694 14.092 1.00 83.31 284 PRO A C 1
ATOM 2171 O O . PRO A 1 284 ? -29.572 14.918 13.967 1.00 83.31 284 PRO A O 1
ATOM 2174 N N . CYS A 1 285 ? -30.714 12.987 14.045 1.00 88.06 285 CYS A N 1
ATOM 2175 C CA . CYS A 1 285 ? -32.007 13.641 13.866 1.00 88.06 285 CYS A CA 1
ATOM 2176 C C . CYS A 1 285 ? -32.403 14.492 15.081 1.00 88.06 285 CYS A C 1
ATOM 2178 O O . CYS A 1 285 ? -32.120 14.096 16.219 1.00 88.06 285 CYS A O 1
ATOM 2180 N N . PRO A 1 286 ? -33.129 15.606 14.859 1.00 90.25 286 PRO A N 1
ATOM 2181 C CA . PRO A 1 286 ? -33.726 16.376 15.936 1.00 90.25 286 PRO A CA 1
ATOM 2182 C C . PRO A 1 286 ? -34.595 15.508 16.845 1.00 90.25 286 PRO A C 1
ATOM 2184 O O . PRO A 1 286 ? -35.292 14.592 16.394 1.00 90.25 286 PRO A O 1
ATOM 2187 N N . ARG A 1 287 ? -34.560 15.798 18.145 1.00 91.88 287 ARG A N 1
ATOM 2188 C CA . ARG A 1 287 ? -35.264 15.017 19.164 1.00 91.88 287 ARG A CA 1
ATOM 2189 C C . ARG A 1 287 ? -36.124 15.883 20.064 1.00 91.88 287 ARG A C 1
ATOM 2191 O O . ARG A 1 287 ? -35.814 17.037 20.355 1.00 91.88 287 ARG A O 1
ATOM 2198 N N . TRP A 1 288 ? -37.179 15.267 20.581 1.00 92.12 288 TRP A N 1
ATOM 2199 C CA . TRP A 1 288 ? -38.008 15.852 21.620 1.00 92.12 288 TRP A CA 1
ATOM 2200 C C . TRP A 1 288 ? -37.248 15.937 22.944 1.00 92.12 288 TRP A C 1
ATOM 2202 O O . TRP A 1 288 ? -36.716 14.941 23.438 1.00 92.12 288 TRP A O 1
ATOM 2212 N N . GLN A 1 289 ? -37.235 17.125 23.540 1.00 92.06 289 GLN A N 1
ATOM 2213 C CA . GLN A 1 289 ? -36.709 17.367 24.876 1.00 92.06 289 GLN A CA 1
ATOM 2214 C C . GLN A 1 289 ? -37.808 17.913 25.785 1.00 92.06 289 GLN A C 1
ATOM 2216 O O . GLN A 1 289 ? -38.486 18.896 25.474 1.00 92.06 289 GLN A O 1
ATOM 2221 N N . LEU A 1 290 ? -37.967 17.254 26.931 1.00 90.38 290 LEU A N 1
ATOM 2222 C CA . LEU A 1 290 ? -38.869 17.674 27.992 1.00 90.38 290 LEU A CA 1
ATOM 2223 C C . LEU A 1 290 ? -38.135 18.629 28.930 1.00 90.38 290 LEU A C 1
ATOM 2225 O O . LEU A 1 290 ? -37.051 18.313 29.416 1.00 90.38 290 LEU A O 1
ATOM 2229 N N . GLY A 1 291 ? -38.733 19.790 29.175 1.00 87.44 291 GLY A N 1
ATOM 2230 C CA . 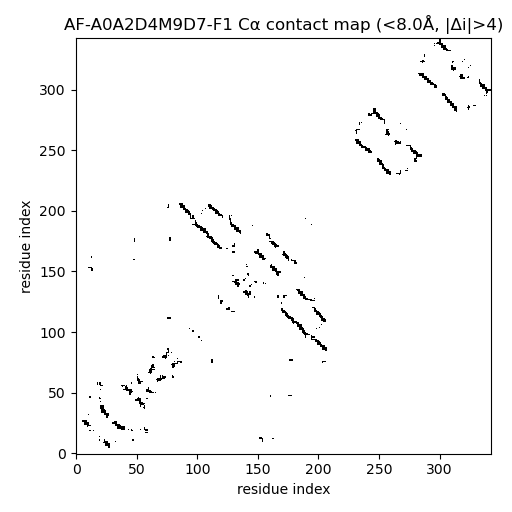GLY A 1 291 ? -38.270 20.730 30.186 1.00 87.44 291 GLY A CA 1
ATOM 2231 C C . GLY A 1 291 ? -38.672 20.314 31.601 1.00 87.44 291 GLY A C 1
ATOM 2232 O O . GLY A 1 291 ? -39.372 19.319 31.817 1.00 87.44 291 GLY A O 1
ATOM 2233 N N . HIS A 1 292 ? -38.255 21.126 32.569 1.00 90.88 292 HIS A N 1
ATOM 2234 C CA . HIS A 1 292 ? -38.679 20.982 33.958 1.00 90.88 292 HIS A CA 1
ATOM 2235 C C . HIS A 1 292 ? -40.183 21.247 34.120 1.00 90.88 292 HIS A C 1
ATOM 2237 O O . HIS A 1 292 ? -40.810 21.939 33.311 1.00 90.88 292 HIS A O 1
ATOM 2243 N N . TRP A 1 293 ? -40.758 20.675 35.178 1.00 88.88 293 TRP A N 1
ATOM 2244 C CA . TRP A 1 293 ? -42.124 20.976 35.588 1.00 88.88 293 TRP A CA 1
ATOM 2245 C C . TRP A 1 293 ? -42.230 22.412 36.095 1.00 88.88 293 TRP A C 1
ATOM 2247 O O . TRP A 1 293 ? -41.360 22.889 36.821 1.00 88.88 293 TRP A O 1
ATOM 2257 N N . SER A 1 294 ? -43.323 23.078 35.742 1.00 88.38 294 SER A N 1
ATOM 2258 C CA . SER A 1 294 ? -43.724 24.337 36.345 1.00 88.38 294 SER A CA 1
ATOM 2259 C C . SER A 1 294 ? -44.049 24.135 37.828 1.00 88.38 294 SER A C 1
ATOM 2261 O O . SER A 1 294 ? -44.401 23.021 38.240 1.00 88.38 294 SER A O 1
ATOM 2263 N N . PRO A 1 295 ? -44.047 25.219 38.617 1.00 89.50 295 PRO A N 1
ATOM 2264 C CA . PRO A 1 295 ? -44.743 25.236 39.895 1.00 89.50 295 PRO A CA 1
ATOM 2265 C C . PRO A 1 295 ? -46.200 24.773 39.746 1.00 89.50 295 PRO A C 1
ATOM 2267 O O . PRO A 1 295 ? -46.788 24.856 38.658 1.00 89.50 295 PRO A O 1
ATOM 2270 N N . CYS A 1 296 ? -46.771 24.267 40.841 1.00 90.81 296 CYS A N 1
ATOM 2271 C CA . CYS A 1 296 ? -48.172 23.860 40.873 1.00 90.81 296 CYS A CA 1
ATOM 2272 C C . CYS A 1 296 ? -49.068 25.079 40.610 1.00 90.81 296 CYS A C 1
ATOM 2274 O O . CYS A 1 296 ? -48.805 26.169 41.114 1.00 90.81 296 CYS A O 1
ATOM 2276 N N . SER A 1 297 ? -50.137 24.900 39.834 1.00 90.00 297 SER A N 1
ATOM 2277 C CA . SER A 1 297 ? -51.065 25.976 39.458 1.00 90.00 297 SER A CA 1
ATOM 2278 C C . SER A 1 297 ? -51.781 26.625 40.646 1.00 90.00 297 SER A C 1
ATOM 2280 O O . SER A 1 297 ? -52.400 27.672 40.489 1.00 90.00 297 SER A O 1
ATOM 2282 N N . LYS A 1 298 ? -51.770 25.964 41.806 1.00 85.31 298 LYS A N 1
ATOM 2283 C CA . LYS A 1 298 ? -52.359 26.442 43.052 1.00 85.31 298 LYS A CA 1
ATOM 2284 C C . LYS A 1 298 ? -51.335 26.349 44.169 1.00 85.31 298 LYS A C 1
ATOM 2286 O O . LYS A 1 298 ? -50.493 25.455 44.169 1.00 85.31 298 LYS A O 1
ATOM 2291 N N . THR A 1 299 ? -51.466 27.243 45.138 1.00 87.19 299 THR A N 1
ATOM 2292 C CA . THR A 1 299 ? -50.675 27.262 46.372 1.00 87.19 299 THR A CA 1
ATOM 2293 C C . THR A 1 299 ? -51.301 26.429 47.497 1.00 87.19 299 THR A C 1
ATOM 2295 O O . THR A 1 299 ? -50.643 26.206 48.504 1.00 87.19 299 THR A O 1
ATOM 2298 N N . CYS A 1 300 ? -52.535 25.937 47.329 1.00 86.75 300 CYS A N 1
ATOM 2299 C CA . CYS A 1 300 ? -53.210 25.016 48.247 1.00 86.75 300 CYS A CA 1
ATOM 2300 C C . CYS A 1 300 ? -54.163 24.067 47.483 1.00 86.75 300 CYS A C 1
ATOM 2302 O O . CYS A 1 300 ? -54.642 24.383 46.387 1.00 86.75 300 CYS A O 1
ATOM 2304 N N . GLY A 1 301 ? -54.438 22.889 48.044 1.00 86.06 301 GLY A N 1
ATOM 2305 C CA . GLY A 1 301 ? -55.350 21.884 47.493 1.00 86.06 301 GLY A CA 1
ATOM 2306 C C . GLY A 1 301 ? -54.841 21.184 46.223 1.00 86.06 301 GLY A C 1
ATOM 2307 O O . GLY A 1 301 ? -53.639 21.062 45.990 1.00 86.06 301 GLY A O 1
ATOM 2308 N N . LYS A 1 302 ? -55.770 20.685 45.391 1.00 88.06 302 LYS A N 1
ATOM 2309 C CA . LYS A 1 302 ? -55.453 19.989 44.128 1.00 88.06 302 LYS A CA 1
ATOM 2310 C C . LYS A 1 302 ? -55.246 20.978 42.978 1.00 88.06 302 LYS A C 1
ATOM 2312 O O . LYS A 1 302 ? -56.147 21.767 42.662 1.00 88.06 302 LYS A O 1
ATOM 2317 N N . GLY A 1 303 ? -54.096 20.888 42.320 1.00 86.62 303 GLY A N 1
ATOM 2318 C CA . GLY A 1 303 ? -53.718 21.663 41.140 1.00 86.62 303 GLY A CA 1
ATOM 2319 C C . GLY A 1 303 ? -53.062 20.799 40.061 1.00 86.62 303 GLY A C 1
ATOM 2320 O O . GLY A 1 303 ? -53.064 19.569 40.124 1.00 86.62 303 GLY A O 1
ATOM 2321 N N . PHE A 1 304 ? -52.496 21.453 39.051 1.00 83.94 304 PHE A N 1
ATOM 2322 C CA . PHE A 1 304 ? -51.730 20.794 37.995 1.00 83.94 304 PHE A CA 1
ATOM 2323 C C . PHE A 1 304 ? -50.396 21.508 37.769 1.00 83.94 304 PHE A C 1
ATOM 2325 O O . PHE A 1 304 ? -50.263 22.709 38.002 1.00 83.94 304 PHE A O 1
ATOM 2332 N N . LYS A 1 305 ? -49.408 20.769 37.279 1.00 82.50 305 LYS A N 1
ATOM 2333 C CA . LYS A 1 305 ? -48.120 21.283 36.803 1.00 82.50 305 LYS A CA 1
ATOM 2334 C C . LYS A 1 305 ? -47.981 20.961 35.318 1.00 82.50 305 LYS A C 1
ATOM 2336 O O . LYS A 1 305 ? -48.479 19.941 34.840 1.00 82.50 305 LYS A O 1
ATOM 2341 N N . LYS A 1 306 ? -47.326 21.849 34.575 1.00 86.25 306 LYS A N 1
ATOM 2342 C CA . LYS A 1 306 ? -47.093 21.717 33.131 1.00 86.25 306 LYS A CA 1
ATOM 2343 C C . LYS A 1 306 ? -45.597 21.663 32.865 1.00 86.25 306 LYS A C 1
ATOM 2345 O O . LYS A 1 306 ? -44.828 22.267 33.599 1.00 86.25 306 LYS A O 1
ATOM 2350 N N . ARG A 1 307 ? -45.164 20.976 31.816 1.00 86.25 307 ARG A N 1
ATOM 2351 C CA . ARG A 1 307 ? -43.773 21.038 31.342 1.00 86.25 307 ARG A CA 1
ATOM 2352 C C . ARG A 1 307 ? -43.730 21.400 29.871 1.00 86.25 307 ARG A C 1
ATOM 2354 O O . ARG A 1 307 ? -44.606 21.006 29.103 1.00 86.25 307 ARG A O 1
ATOM 2361 N N . LEU A 1 308 ? -42.708 22.157 29.486 1.00 84.31 308 LEU A N 1
ATOM 2362 C CA . LEU A 1 308 ? -42.515 22.560 28.098 1.00 84.31 308 LEU A CA 1
ATOM 2363 C C . LEU A 1 308 ? -41.907 21.414 27.290 1.00 84.31 308 LEU A C 1
ATOM 2365 O O . LEU A 1 308 ? -41.049 20.679 27.779 1.00 84.31 308 LEU A O 1
ATOM 2369 N N . LEU A 1 309 ? -42.338 21.296 26.038 1.00 89.50 309 LEU A N 1
ATOM 2370 C CA . LEU A 1 309 ? -41.798 20.352 25.072 1.00 89.50 309 LEU A CA 1
ATOM 2371 C C . LEU A 1 309 ? -41.114 21.131 23.948 1.00 89.50 309 LEU A C 1
ATOM 2373 O O . LEU A 1 309 ? -41.762 21.912 23.247 1.00 89.50 309 LEU A O 1
ATOM 2377 N N . LYS A 1 310 ? -39.812 20.909 23.782 1.00 90.62 310 LYS A N 1
ATOM 2378 C CA . LYS A 1 310 ? -38.990 21.560 22.758 1.00 90.62 310 LYS A CA 1
ATOM 2379 C C . LYS A 1 310 ? -38.502 20.521 21.754 1.00 90.62 310 LYS A C 1
ATOM 2381 O O . LYS A 1 310 ? -38.156 19.407 22.148 1.00 90.62 310 LYS A O 1
ATOM 2386 N N . CYS A 1 311 ? -38.483 20.882 20.476 1.00 91.62 311 CYS A N 1
ATOM 2387 C CA . CYS A 1 311 ? -37.726 20.142 19.475 1.00 91.62 311 CYS A CA 1
ATOM 2388 C C . CYS A 1 311 ? -36.306 20.704 19.470 1.00 91.62 311 CYS A C 1
ATOM 2390 O O . CYS A 1 311 ? -36.145 21.916 19.346 1.00 91.62 311 CYS A O 1
ATOM 2392 N N . ILE A 1 312 ? -35.298 19.857 19.662 1.00 91.06 312 ILE A N 1
ATOM 2393 C CA . ILE A 1 312 ? -33.899 20.289 19.663 1.00 91.06 312 ILE A CA 1
ATOM 2394 C C . ILE A 1 312 ? -33.107 19.548 18.594 1.00 91.06 312 ILE A C 1
ATOM 2396 O O . ILE A 1 312 ? -33.258 18.336 18.423 1.00 91.06 312 ILE A O 1
ATOM 2400 N N . SER A 1 313 ? -32.265 20.286 17.883 1.00 88.00 313 SER A N 1
ATOM 2401 C CA . SER A 1 313 ? -31.272 19.741 16.960 1.00 88.00 313 SER A CA 1
ATOM 2402 C C . SER A 1 313 ? -30.104 19.093 17.722 1.00 88.00 313 SER A C 1
ATOM 2404 O O . SER A 1 313 ? -30.011 19.176 18.952 1.00 88.00 313 SER A O 1
ATOM 2406 N N . PHE A 1 314 ? -29.200 18.436 16.997 1.00 83.62 314 PHE A N 1
ATOM 2407 C CA . PHE A 1 314 ? -28.007 17.801 17.565 1.00 83.62 314 PHE A CA 1
ATOM 2408 C C . PHE A 1 314 ? -27.022 18.812 18.179 1.00 83.62 314 PHE A C 1
ATOM 2410 O O . PHE A 1 314 ? -26.309 18.472 19.118 1.00 83.62 314 PHE A O 1
ATOM 2417 N N . ASP A 1 315 ? -27.011 20.047 17.679 1.00 85.62 315 ASP A N 1
ATOM 2418 C CA . ASP A 1 315 ? -26.185 21.162 18.156 1.00 85.62 315 ASP A CA 1
ATOM 2419 C C . ASP A 1 315 ? -26.827 21.939 19.325 1.00 85.62 315 ASP A C 1
ATOM 2421 O O . ASP A 1 315 ? -26.254 22.902 19.828 1.00 85.62 315 ASP A O 1
ATOM 2425 N N . GLY A 1 316 ? -28.012 21.517 19.781 1.00 83.44 316 GLY A N 1
ATOM 2426 C CA . GLY A 1 316 ? -28.745 22.152 20.877 1.00 83.44 316 GLY A CA 1
ATOM 2427 C C . GLY A 1 316 ? -29.635 23.327 20.461 1.00 83.44 316 GLY A C 1
ATOM 2428 O O . GLY A 1 316 ? -30.297 23.907 21.325 1.00 83.44 316 GLY A O 1
ATOM 2429 N N . THR A 1 317 ? -29.712 23.663 19.169 1.00 89.75 317 THR A N 1
ATOM 2430 C CA . THR A 1 317 ? -30.635 24.696 18.676 1.00 89.75 317 THR A CA 1
ATOM 2431 C C . THR A 1 317 ? -32.093 24.262 18.839 1.00 89.75 317 THR A C 1
ATOM 2433 O O . THR A 1 317 ? -32.445 23.095 18.646 1.00 89.75 317 THR A O 1
ATOM 2436 N N . ILE A 1 318 ? -32.959 25.202 19.235 1.00 90.19 318 ILE A N 1
ATOM 2437 C CA . ILE A 1 318 ? -34.399 24.956 19.374 1.00 90.19 318 ILE A CA 1
ATOM 2438 C C . ILE A 1 318 ? -35.042 25.129 17.999 1.00 90.19 318 ILE A C 1
ATOM 2440 O O . ILE A 1 318 ? -34.987 26.210 17.419 1.00 90.19 318 ILE A O 1
ATOM 2444 N N . LEU A 1 319 ? -35.670 24.066 17.507 1.00 88.50 319 LEU A N 1
ATOM 2445 C CA . LEU A 1 319 ? -36.366 24.033 16.225 1.00 88.50 319 LEU A CA 1
ATOM 2446 C C . LEU A 1 319 ? -37.886 24.102 16.416 1.00 88.50 319 LEU A C 1
ATOM 2448 O O . LEU A 1 319 ? -38.409 23.935 17.526 1.00 88.50 319 LEU A O 1
ATOM 2452 N N . THR A 1 320 ? -38.610 24.314 15.317 1.00 88.56 320 THR A N 1
ATOM 2453 C CA . THR A 1 320 ? -40.076 24.237 15.321 1.00 88.56 320 THR A CA 1
ATOM 2454 C C . THR A 1 320 ? -40.545 22.800 15.575 1.00 88.56 320 THR A C 1
ATOM 2456 O O . THR A 1 320 ? -39.800 21.834 15.395 1.00 88.56 320 THR A O 1
ATOM 2459 N N . HIS A 1 321 ? -41.795 22.629 16.018 1.00 86.06 321 HIS A N 1
ATOM 2460 C CA . HIS A 1 321 ? -42.342 21.301 16.327 1.00 86.06 321 HIS A CA 1
ATOM 2461 C C . HIS A 1 321 ? -42.422 20.366 15.113 1.00 86.06 321 HIS A C 1
ATOM 2463 O O . HIS A 1 321 ? -42.430 19.155 15.307 1.00 86.06 321 HIS A O 1
ATOM 2469 N N . GLU A 1 322 ? -42.437 20.908 13.897 1.00 85.69 322 GLU A N 1
ATOM 2470 C CA . GLU A 1 322 ? -42.505 20.160 12.633 1.00 85.69 322 GLU A CA 1
ATOM 2471 C C . GLU A 1 322 ? -41.175 19.481 12.276 1.00 85.69 322 GLU A C 1
ATOM 2473 O O . GLU A 1 322 ? -41.159 18.471 11.578 1.00 85.69 322 GLU A O 1
ATOM 2478 N N . ASN A 1 323 ? -40.051 19.987 12.798 1.00 86.25 323 ASN A N 1
ATOM 2479 C CA . ASN A 1 323 ? -38.722 19.423 12.546 1.00 86.25 323 ASN A CA 1
ATOM 2480 C C . ASN A 1 323 ? -38.424 18.164 13.379 1.00 86.25 323 ASN A C 1
ATOM 2482 O O . ASN A 1 323 ? -37.429 17.484 13.123 1.00 86.25 323 ASN A O 1
ATOM 2486 N N . CYS A 1 324 ? -39.257 17.854 14.376 1.00 87.81 324 CYS A N 1
ATOM 2487 C CA . CYS A 1 324 ? -39.164 16.627 15.156 1.00 87.81 324 CYS A CA 1
ATOM 2488 C C . CYS A 1 324 ? -40.268 15.649 14.760 1.00 87.81 324 CYS A C 1
ATOM 2490 O O . CYS A 1 324 ? -41.406 16.026 14.501 1.00 87.81 324 CYS A O 1
ATOM 2492 N N . ASP A 1 325 ? -39.942 14.360 14.803 1.00 87.12 325 ASP A N 1
ATOM 2493 C CA . ASP A 1 325 ? -40.870 13.277 14.488 1.00 87.12 325 ASP A CA 1
ATOM 2494 C C . ASP A 1 325 ? -42.110 13.303 15.405 1.00 87.12 325 ASP A C 1
ATOM 2496 O O . ASP A 1 325 ? -42.039 12.965 16.594 1.00 87.12 325 ASP A O 1
ATOM 2500 N N . LEU A 1 326 ? -43.259 13.699 14.848 1.00 86.56 326 LEU A N 1
ATOM 2501 C CA . LEU A 1 326 ? -44.528 13.829 15.570 1.00 86.56 326 LEU A CA 1
ATOM 2502 C C . LEU A 1 326 ? -45.023 12.493 16.143 1.00 86.56 326 LEU A C 1
ATOM 2504 O O . LEU A 1 326 ? -45.702 12.496 17.171 1.00 86.56 326 LEU A O 1
ATOM 2508 N N . SER A 1 327 ? -44.647 11.356 15.546 1.00 85.25 327 SER A N 1
ATOM 2509 C CA . SER A 1 327 ? -45.022 10.029 16.060 1.00 85.25 327 SER A CA 1
ATOM 2510 C C . SER A 1 327 ? -44.372 9.729 17.416 1.00 85.25 327 SER A C 1
ATOM 2512 O O . SER A 1 327 ? -44.936 9.012 18.243 1.00 85.25 327 SER A O 1
ATOM 2514 N N . LYS A 1 328 ? -43.217 10.348 17.687 1.00 85.75 328 LYS A N 1
ATOM 2515 C CA . LYS A 1 328 ? -42.458 10.219 18.939 1.00 85.75 328 LYS A CA 1
ATOM 2516 C C . LYS A 1 328 ? -42.755 11.336 19.937 1.00 85.75 328 LYS A C 1
ATOM 2518 O O . LYS A 1 328 ? -42.057 11.451 20.946 1.00 85.75 328 LYS A O 1
ATOM 2523 N N . LYS A 1 329 ? -43.764 12.174 19.674 1.00 87.69 329 LYS A N 1
ATOM 2524 C CA . LYS A 1 329 ? -44.127 13.300 20.539 1.00 87.69 329 LYS A CA 1
ATOM 2525 C C . LYS A 1 329 ? -44.624 12.791 21.905 1.00 87.69 329 LYS A C 1
ATOM 2527 O O . LYS A 1 329 ? -45.630 12.079 21.963 1.00 87.69 329 LYS A O 1
ATOM 2532 N N . PRO A 1 330 ? -43.978 13.169 23.024 1.00 87.38 330 PRO A N 1
ATOM 2533 C CA . PRO A 1 330 ? -44.435 12.786 24.357 1.00 87.38 330 PRO A CA 1
ATOM 2534 C C . PRO A 1 330 ? -45.841 13.325 24.664 1.00 87.38 330 PRO A C 1
ATOM 2536 O O . PRO A 1 330 ? -46.108 14.510 24.469 1.00 87.38 330 PRO A O 1
ATOM 2539 N N . LYS A 1 331 ? -46.729 12.470 25.193 1.00 79.25 331 LYS A N 1
ATOM 2540 C CA . LYS A 1 331 ? -48.134 12.823 25.493 1.00 79.25 331 LYS A CA 1
ATOM 2541 C C . LYS A 1 331 ? -48.346 13.415 26.895 1.00 79.25 331 LYS A C 1
ATOM 2543 O O . LYS A 1 331 ? -49.247 14.220 27.100 1.00 79.25 331 LYS A O 1
ATOM 2548 N N . HIS A 1 332 ? -47.497 13.067 27.863 1.00 76.44 332 HIS A N 1
ATOM 2549 C CA . HIS A 1 332 ? -47.627 13.508 29.258 1.00 76.44 332 HIS A CA 1
ATOM 2550 C C . HIS A 1 332 ? -46.982 14.883 29.487 1.00 76.44 332 HIS A C 1
ATOM 2552 O O . HIS A 1 332 ? -45.856 14.969 29.978 1.00 76.44 332 HIS A O 1
ATOM 2558 N N . LEU A 1 333 ? -47.658 15.966 29.106 1.00 83.50 333 LEU A N 1
ATOM 2559 C CA . LEU A 1 333 ? -47.167 17.343 29.315 1.00 83.50 333 LEU A CA 1
ATOM 2560 C C . LEU A 1 333 ? -47.788 18.037 30.535 1.00 83.50 333 LEU A C 1
ATOM 2562 O O . LEU A 1 333 ? -47.312 19.095 30.949 1.00 83.50 333 LEU A O 1
ATOM 2566 N N . ILE A 1 334 ? -48.824 17.430 31.111 1.00 82.44 334 ILE A N 1
ATOM 2567 C CA . ILE A 1 334 ? -49.558 17.907 32.281 1.00 82.44 334 ILE A CA 1
ATOM 2568 C C . ILE A 1 334 ? -49.618 16.760 33.287 1.00 82.44 334 ILE A C 1
ATOM 2570 O O . ILE A 1 334 ? -49.832 15.613 32.896 1.00 82.44 334 ILE A O 1
ATOM 2574 N N . ASP A 1 335 ? -49.405 17.078 34.556 1.00 83.06 335 ASP A N 1
ATOM 2575 C CA . ASP A 1 335 ? -49.492 16.140 35.672 1.00 83.06 335 ASP A CA 1
ATOM 2576 C C . ASP A 1 335 ? -50.170 16.829 36.865 1.00 83.06 335 ASP A C 1
ATOM 2578 O O . ASP A 1 335 ? -50.155 18.061 36.970 1.00 83.06 335 ASP A O 1
ATOM 2582 N N . PHE A 1 336 ? -50.790 16.055 37.751 1.00 83.62 336 PHE A N 1
ATOM 2583 C CA . PHE A 1 336 ? -51.511 16.589 38.906 1.00 83.62 336 PHE A CA 1
ATOM 2584 C C . PHE A 1 336 ? -50.572 16.773 40.104 1.00 83.62 336 PHE A C 1
ATOM 2586 O O . PHE A 1 336 ? -49.618 16.022 40.303 1.00 83.62 336 PHE A O 1
ATOM 2593 N N . CYS A 1 337 ? -50.831 17.802 40.907 1.00 85.06 337 CYS A N 1
ATOM 2594 C CA . CYS A 1 337 ? -50.097 18.089 42.137 1.00 85.06 337 CYS A CA 1
ATOM 2595 C C . CYS A 1 337 ? -51.074 18.373 43.275 1.00 85.06 337 CYS A C 1
ATOM 2597 O O . CYS A 1 337 ? -52.084 19.046 43.081 1.00 85.06 337 CYS A O 1
ATOM 2599 N N . ASN A 1 338 ? -50.749 17.876 44.468 1.00 87.62 338 ASN A N 1
ATOM 2600 C CA . ASN A 1 338 ? -51.482 18.183 45.690 1.00 87.62 338 ASN A CA 1
ATOM 2601 C C . ASN A 1 338 ? -50.587 19.031 46.589 1.00 87.62 338 ASN A C 1
ATOM 2603 O O . ASN A 1 338 ? -49.478 18.618 46.927 1.00 87.62 338 ASN A O 1
ATOM 2607 N N . VAL A 1 339 ? -51.081 20.208 46.946 1.00 82.81 339 VAL A N 1
ATOM 2608 C CA . VAL A 1 339 ? -50.472 21.119 47.918 1.00 82.81 339 VAL A CA 1
ATOM 2609 C C . VAL A 1 339 ? -51.288 21.045 49.215 1.00 82.81 339 VAL A C 1
ATOM 2611 O O . VAL A 1 339 ? -52.343 20.404 49.247 1.00 82.81 339 VAL A O 1
ATOM 2614 N N . THR A 1 340 ? -50.795 21.648 50.297 1.00 86.00 340 THR A N 1
ATOM 2615 C CA . THR A 1 340 ? -51.465 21.693 51.607 1.00 86.00 340 THR A CA 1
ATOM 2616 C C . THR A 1 340 ? -52.939 22.082 51.487 1.00 86.00 340 THR A C 1
ATOM 2618 O O . THR A 1 340 ? -53.325 22.822 50.583 1.00 86.00 340 THR A O 1
ATOM 2621 N N . LEU A 1 341 ? -53.782 21.560 52.382 1.00 79.12 341 LEU A N 1
ATOM 2622 C CA . LEU A 1 341 ? -55.216 21.861 52.400 1.00 79.12 341 LEU A CA 1
ATOM 2623 C C . LEU A 1 341 ? -55.440 23.378 52.490 1.00 79.12 341 LEU A C 1
ATOM 2625 O O . LEU A 1 341 ? -54.762 24.059 53.257 1.00 79.12 341 LEU A O 1
ATOM 2629 N N . CYS A 1 342 ? -56.356 23.899 51.671 1.00 80.00 342 CYS A N 1
ATOM 2630 C CA . CYS A 1 342 ? -56.749 25.303 51.747 1.00 80.00 342 CYS A CA 1
ATOM 2631 C C . CYS A 1 342 ? -57.448 25.546 53.090 1.00 80.00 342 CYS A C 1
ATOM 2633 O O . CYS A 1 342 ? -58.270 24.721 53.494 1.00 80.00 342 CYS A O 1
ATOM 2635 N N . SER A 1 343 ? -57.061 26.621 53.777 1.00 81.06 343 SER A N 1
ATOM 2636 C CA . SER A 1 343 ? -57.589 27.011 55.091 1.00 81.06 343 SER A CA 1
ATOM 2637 C C . SER A 1 343 ? -58.907 27.758 54.990 1.00 81.06 343 SER A C 1
ATOM 2639 O O . SER A 1 343 ? -59.088 28.476 53.978 1.00 81.06 343 SER A O 1
#

Nearest PDB structures (foldseek):
  3ghm-assembly1_A  TM=7.250E-01  e=1.743E-12  Homo sapiens
  3vn4-assembly1_A  TM=6.887E-01  e=9.332E-13  Homo sapiens
  6qig-assembly1_A  TM=7.310E-01  e=4.168E-11  Homo sapiens
  3df0-assembly1_A  TM=3.848E-01  e=5.644E-02  Rattus norvegicus

pLDDT: mean 82.79, std 13.51, range [31.25, 97.62]

Sequence (343 aa):
GTGLAVEWIPKFAGVSPKDRCKLVCLAKGTGYFFVLQPKVVDGTLCSPDSTSICVQGQCIKAGCDRVIGSSKKFDKCGICGGNGSTCKKVSGMFSNVRPGYHDVAVIPAGATNIDVKQRNHRGTRQDGSFLAIKVADDTYILNGDYTLTTMEQDITYKRNVLRYSGSSASLERIRSFSPLKEPLTIQVLTVGDSFRSKIKYTYFMKKSTQLGSGERISKTESFNAIKETVLSEWIIEEWGECSKSCGTGWQRRSVQCRDLSGRPASDCAKELKPNDVRPCADTPCPRWQLGHWSPCSKTCGKGFKKRLLKCISFDGTILTHENCDLSKKPKHLIDFCNVTLCS

Radius of gyration: 32.04 Å; Cα contacts (8 Å, |Δi|>4): 731; chains: 1; bounding box: 91×53×95 Å

Organism: NCBI:txid129469

Mean predicted aligned error: 17.45 Å

InterPro domains:
  IPR000884 Thrombospondin type-1 (TSP1) repeat [PS50092] (234-286)
  IPR000884 Thrombospondin type-1 (TSP1) repeat [PS50092] (287-343)
  IPR000884 Thrombospondin type-1 (TSP1) repeat [SM00209] (233-286)
  IPR000884 Thrombospondin type-1 (TSP1) repeat [SM00209] (287-343)
  IPR010294 ADAMTS/ADAMTS-like, Spacer 1 [PF05986] (90-205)
  IPR013273 ADAMTS/ADAMTS-like [PR01857] (48-67)
  IPR013273 ADAMTS/ADAMTS-like [PR01857] (68-87)
  IPR036383 Thrombospondin type-1 repeat superfamily [G3DSA:2.20.100.10] (229-286)
  IPR036383 Thrombospondin type-1 repea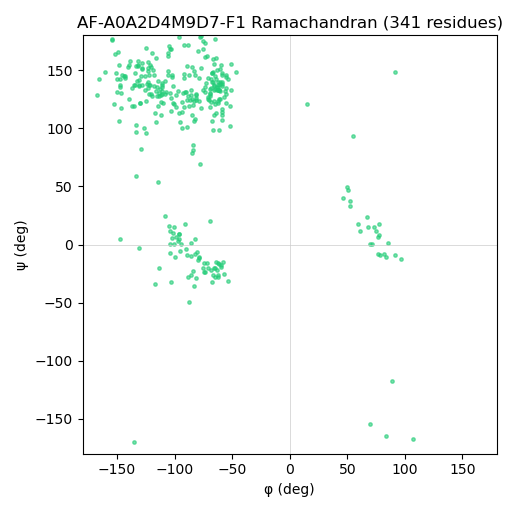t superfamily [G3DSA:2.20.100.10] (287-342)
  IPR036383 Thrombospondin type-1 repeat superfamily [SSF82895] (230-285)
  IPR036383 Thrombospondin type-1 repeat superfamily [SSF82895] (283-342)
  IPR045371 ADAMTS/ADAMTS-like, cysteine-rich domain 3 [PF19236] (20-87)
  IPR050439 ADAMTS and ADAMTS-like [PTHR13723] (5-331)

Solvent-accessible surface area (backbone atoms only — not comparable to full-atom values): 19881 Å² total; per-residue (Å²): 130,99,65,85,82,81,54,72,41,86,52,57,55,88,54,53,86,84,50,40,16,33,35,34,31,29,39,68,96,73,79,48,69,46,76,80,35,85,44,47,64,69,68,41,61,40,36,100,88,46,55,24,23,14,51,92,37,38,72,41,62,24,7,58,83,74,37,75,74,41,84,44,42,60,28,60,57,57,36,64,67,44,88,45,76,65,26,43,82,47,72,54,75,40,58,88,59,60,77,41,80,42,83,65,48,78,46,54,50,54,32,6,46,35,40,36,36,40,42,50,46,92,92,45,97,66,42,39,68,39,76,22,32,31,41,87,86,74,47,59,79,35,49,43,94,91,42,77,58,53,58,50,39,70,42,78,53,90,90,38,61,35,42,33,45,12,66,72,37,79,56,28,34,42,36,28,51,65,57,31,76,60,47,38,35,36,29,36,38,30,50,76,91,52,51,73,50,46,34,39,39,36,30,20,37,72,54,79,81,75,80,86,73,91,74,93,74,92,74,92,76,76,101,80,70,88,76,83,83,69,65,36,45,78,48,68,55,72,72,48,73,53,74,28,92,37,42,83,17,44,23,44,34,57,69,44,36,21,29,86,85,72,44,88,46,82,80,37,63,73,91,69,60,70,83,43,65,45,82,33,38,87,44,64,56,39,39,82,42,78,52,68,70,47,72,56,75,41,89,38,29,80,31,40,25,43,37,53,80,42,21,28,40,76,88,65,49,80,50,58,70,83,70,20,63,70,92,72,57,83,82,83,43,64,48,80,40,78,42,58,76,71,129

Foldseek 3Di:
DPDDDFDWDAFLFPDDLLQLQFRWTAGPPPRDIDRPGSGDDWQPASDLQALWTDDPSHTFHDFPVNHTPDPWHQDLQRDTNDPQPQKDKDKDKDQADDAFKDFPDKAFFSWFWKKKKKADDPPDQALQKDKWKAFPVRDTQACPPVDFFAAWGWGADPNWTWTFHGRSDNITMITTGDGHHGMMTMMMHGDDDRRGIMMMIMIIDGDDPDDDDDDDDDDDDDPDDPPPPPQKDWDKDDWDDWPDQADKTKIFIDTFIAGPVRHGDDPYDPVPGDDRMDIDHHFHAWDKDKADWDPFPDQAAKGKIFIDIFTAGPVGDTDDPVSYDPVRDDPPGMDMDHHHHDD

Secondary structure (DSSP, 8-state):
--PPPPPEEE--TT--GGGTTSEEEEETTT--EEEEESSPPTT-BSSTT---EEETTEEE-B-TTS-BT----B-TTS-BT--S-SEEEEEEEE----SEEEEEEEE-TT-EEEEEEEEPPTT-S--SEEEEEE-TTS-EEES-TT----S-EEEEETTEEEEE--TTSSEEEEEE-SPPSS-EEEEEEE-SS----EEEEEEEEEPP--------------S-------SEEEEEPPP---S-SSSSEEEE--EEEEETTS-B-S-S-GGGPPPSEEEE--SPPPEEEEEEEPPPS-SSSEEEEEEEEEEE-TTSPEEPGGGS-GGG--S--EEEEE-SPP-